Protein AF-A0A7Y5B7D6-F1 (afdb_monomer)

Solvent-accessible surface area (backbone atoms only — not comparable to full-atom values): 14381 Å² total; per-residue (Å²): 132,88,79,91,87,86,85,89,81,89,82,94,78,90,87,83,81,81,90,85,78,84,82,80,80,75,80,80,75,82,76,72,82,72,76,71,77,76,73,82,80,78,73,53,52,34,50,48,35,38,48,48,51,21,52,52,21,49,76,71,75,40,78,57,49,29,82,33,72,31,32,22,51,27,16,28,52,50,13,42,50,28,58,76,71,72,53,88,69,77,44,47,97,91,63,53,35,60,41,54,45,21,39,75,48,69,33,93,45,70,56,47,76,41,77,45,76,77,41,90,46,48,60,57,42,51,51,54,32,61,75,32,72,74,40,24,52,61,72,67,41,86,79,49,42,30,26,13,21,12,60,26,92,37,29,37,21,37,28,33,25,52,55,86,98,62,52,56,51,29,50,56,52,48,40,70,63,41,70,54,52,70,37,50,35,40,41,51,39,86,96,57,42,56,32,30,32,43,18,63,75,73,74,66,59,53,73,80,38,74,60,61,53,64,46,79,45,75,55,70,86,71,63,42,83,41,45,45,29,38,38,38,31,62,93,51,85,44,80,42,67,38,70,34,29,33,72,91

Mean predicted aligned error: 9.66 Å

Radius of gyration: 33.94 Å; Cα contacts (8 Å, |Δi|>4): 453; chains: 1; bounding box: 120×76×63 Å

Nearest PDB structures (foldseek):
  4ifa-assemb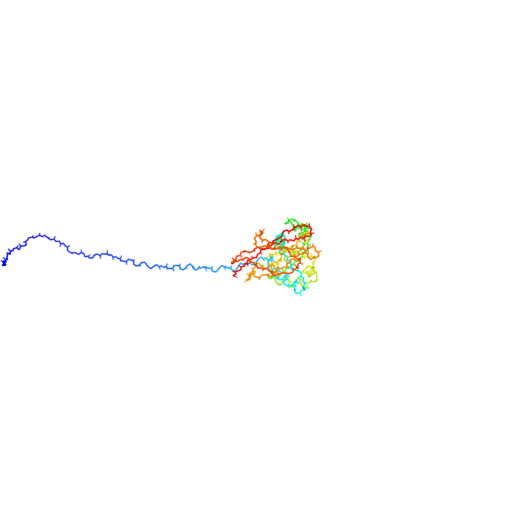ly1_A  TM=9.679E-01  e=1.246E-08  Bacillus anthracis str. Ames
  4d53-assembly2_B  TM=8.955E-01  e=5.267E-07  Borreliella burgdorferi B31
  4h0a-assembly1_A  TM=8.378E-01  e=1.146E-05  Staphylococcus aureus subsp. aureus Mu50
  4h0a-assembly2_B  TM=7.763E-01  e=2.227E-05  Staphylococcus aureus subsp. aureus Mu50
  7y8i-assembly6_F  TM=5.965E-01  e=9.345E-03  Chelicerata

Secondary structure (DSSP, 8-state):
-----------------------------------PPPPP-PPPHHHHHHHHHHHHHHHTTPPPPEE-HHHHHHHHHHHHHHHHHT---SS-TT---HHHHHHHTT--S-EEEEEEES-SSHHHHHHHHHHSHHHHHHHT-TT--EEEEEEETTEEEEEEE--TT---EEEGGG-SEES-SEEEEEE--TTT--EEEEESSSSSPPPPEE--SEEEEEPPSSSEEEEEEEEEESSSEEEEEEEEEE--

pLDDT: mean 88.5, std 19.13, range [34.19, 98.88]

Foldseek 3Di:
DDDDDDDDDDDDDDDDDDDDDDDDPDPPPPPPPPPDPDDPDDDALFQQLLVLLLVVLVVVVAFFAAEDVLQQVLQAVVQCQCVVVVHDDQADPVRRHSQNSSVVSVNNFDKDKDKDFDDPGSNVSVVVLCVDPRSVCRSNPNQWHHKHWHHDHRIIMIITHDDPPDKAKDWASNHQEDAFQWTKIFTGQVVQFAWKWKDFPQPDIDPIDGDDRIDIDGFDDDWAKTKMWMWTPRVDTDIYMDIHTHHD

Sequence (248 aa):
MADNIAVAAELILPMALRTLLAWALTPTLLVGAGTTPAAPVALSPAHEVALSVNQARREFGLPPLKIEPRLALAAQSHADDMAARGYFDHCAPEGHGPSERAAESGYPAAIWENCALGHEDARDAVKAWLESEGHRATLLSPSLREMGAGRSGRYWVLDCGARSGVYPIVIENDSPIVRSRRVALYLHGQNRVNWVRLSNDGKNYSPWMPYQPEMEWELSEGAGPKTVYYQAYDGKIRTMVDEVYLSR

Structure (mmCIF, N/CA/C/O backbone):
data_AF-A0A7Y5B7D6-F1
#
_entry.id   AF-A0A7Y5B7D6-F1
#
loop_
_atom_site.group_PDB
_atom_site.id
_atom_site.type_symbol
_atom_site.label_atom_id
_atom_site.label_alt_id
_atom_site.label_comp_id
_atom_site.label_asym_id
_atom_site.label_entity_id
_atom_site.label_seq_id
_atom_site.pdbx_PDB_ins_code
_atom_site.Cartn_x
_atom_site.Cartn_y
_atom_site.Cartn_z
_atom_site.occupancy
_atom_site.B_iso_or_equiv
_atom_site.auth_seq_id
_atom_site.auth_comp_id
_atom_site.auth_asym_id
_atom_site.auth_atom_id
_atom_site.pdbx_PDB_model_num
ATOM 1 N N . MET A 1 1 ? -98.950 -59.074 -12.412 1.00 39.69 1 MET A N 1
ATOM 2 C CA . MET A 1 1 ? -99.471 -59.650 -13.670 1.00 39.69 1 MET A CA 1
ATOM 3 C C . MET A 1 1 ? -98.944 -58.744 -14.765 1.00 39.69 1 MET A C 1
ATOM 5 O O . MET A 1 1 ? -99.227 -57.559 -14.696 1.00 39.69 1 MET A O 1
ATOM 9 N N . ALA A 1 2 ? -97.895 -59.155 -15.482 1.00 36.72 2 ALA A N 1
ATOM 10 C CA . ALA A 1 2 ? -97.999 -59.890 -16.753 1.00 36.72 2 ALA A CA 1
ATOM 11 C C . ALA A 1 2 ? -98.911 -59.137 -17.733 1.00 36.72 2 ALA A C 1
ATOM 13 O O . ALA A 1 2 ? -100.039 -58.823 -17.375 1.00 36.72 2 ALA A O 1
ATOM 14 N N . ASP A 1 3 ? -98.572 -58.853 -18.975 1.00 37.34 3 ASP A N 1
ATOM 15 C CA . ASP A 1 3 ? -97.382 -58.995 -19.812 1.00 37.34 3 ASP A CA 1
ATOM 16 C C . ASP A 1 3 ? -97.783 -58.310 -21.139 1.00 37.34 3 ASP A C 1
ATOM 18 O O . ASP A 1 3 ? -98.969 -58.059 -21.366 1.00 37.34 3 ASP A O 1
ATOM 22 N N . ASN A 1 4 ? -96.814 -58.142 -22.040 1.00 36.41 4 ASN A N 1
ATOM 23 C CA . ASN A 1 4 ? -96.976 -57.983 -23.495 1.00 36.41 4 ASN A CA 1
ATOM 24 C C . ASN A 1 4 ? -97.351 -56.605 -24.059 1.00 36.41 4 ASN A C 1
ATOM 26 O O . ASN A 1 4 ? -98.154 -55.884 -23.488 1.00 36.41 4 ASN A O 1
ATOM 30 N N . ILE A 1 5 ? -96.938 -56.186 -25.261 1.00 36.84 5 ILE A N 1
ATOM 31 C CA . ILE A 1 5 ? -95.899 -56.483 -26.282 1.00 36.84 5 ILE A CA 1
ATOM 32 C C . ILE A 1 5 ? -96.175 -55.398 -27.357 1.00 36.84 5 ILE A C 1
ATOM 34 O O . ILE A 1 5 ? -97.348 -55.112 -27.591 1.00 36.84 5 ILE A O 1
ATOM 38 N N . ALA A 1 6 ? -95.144 -54.846 -28.018 1.00 38.38 6 ALA A N 1
ATOM 39 C CA . ALA A 1 6 ? -95.101 -54.414 -29.444 1.00 38.38 6 ALA A CA 1
ATOM 40 C C . ALA A 1 6 ? -94.000 -53.343 -29.6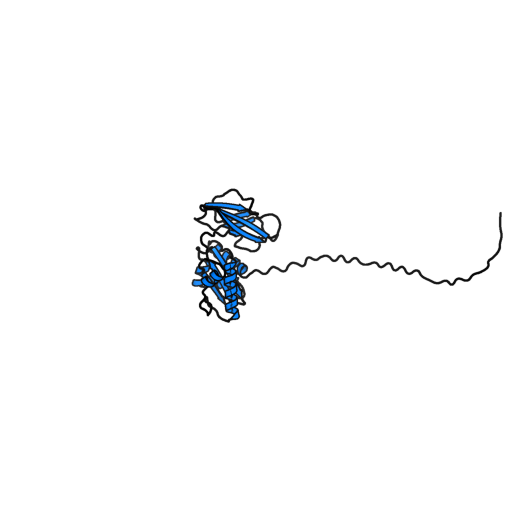31 1.00 38.38 6 ALA A C 1
ATOM 42 O O . ALA A 1 6 ? -94.132 -52.222 -29.157 1.00 38.38 6 ALA A O 1
ATOM 43 N N . VAL A 1 7 ? -92.784 -53.712 -30.049 1.00 36.44 7 VAL A N 1
ATOM 44 C CA . VAL A 1 7 ? -92.261 -53.739 -31.440 1.00 36.44 7 VAL A CA 1
ATOM 45 C C . VAL A 1 7 ? -92.255 -52.375 -32.161 1.00 36.44 7 VAL A C 1
ATOM 47 O O . VAL A 1 7 ? -93.219 -51.981 -32.802 1.00 36.44 7 VAL A O 1
ATOM 50 N N . ALA A 1 8 ? -91.097 -51.718 -32.024 1.00 34.19 8 ALA A N 1
ATOM 51 C CA . ALA A 1 8 ? -90.235 -51.047 -33.009 1.00 34.19 8 ALA A CA 1
ATOM 52 C C . ALA A 1 8 ? -90.814 -50.326 -34.248 1.00 34.19 8 ALA A C 1
ATOM 54 O O . ALA A 1 8 ? -91.375 -50.950 -35.144 1.00 34.19 8 ALA A O 1
ATOM 55 N N . ALA A 1 9 ? -90.423 -49.050 -34.382 1.00 35.00 9 ALA A N 1
ATOM 56 C CA . ALA A 1 9 ? -90.132 -48.395 -35.657 1.00 35.00 9 ALA A CA 1
ATOM 57 C C . ALA A 1 9 ? -89.004 -47.347 -35.483 1.00 35.00 9 ALA A C 1
ATOM 59 O O . ALA A 1 9 ? -89.102 -46.459 -34.644 1.00 35.00 9 ALA A O 1
ATOM 60 N N . GLU A 1 10 ? -87.943 -47.545 -36.274 1.00 35.75 10 GLU A N 1
ATOM 61 C CA . GLU A 1 10 ? -87.080 -46.572 -36.973 1.00 35.75 10 GLU A CA 1
ATOM 62 C C . GLU A 1 10 ? -86.392 -45.417 -36.213 1.00 35.75 10 GLU A C 1
ATOM 64 O O . GLU A 1 10 ? -87.028 -44.489 -35.735 1.00 35.75 10 GLU A O 1
ATOM 69 N N . LEU A 1 11 ? -85.051 -45.375 -36.238 1.00 36.72 11 LEU A N 1
ATOM 70 C CA . LEU A 1 11 ? -84.288 -44.632 -37.257 1.00 36.72 11 LEU A CA 1
ATOM 71 C C . LEU A 1 11 ? -82.779 -44.902 -37.085 1.00 36.72 11 LEU A C 1
ATOM 73 O O . LEU A 1 11 ? -82.264 -45.085 -35.985 1.00 36.72 11 LEU A O 1
ATOM 77 N N . ILE A 1 12 ? -82.083 -44.958 -38.212 1.00 43.03 12 ILE A N 1
ATOM 78 C CA . ILE A 1 12 ? -80.683 -45.352 -38.384 1.00 43.03 12 ILE A CA 1
ATOM 79 C C . ILE A 1 12 ? -79.729 -44.303 -37.778 1.00 43.03 12 ILE A C 1
ATOM 81 O O . ILE A 1 12 ? -79.816 -43.125 -38.114 1.00 43.03 12 ILE A O 1
ATOM 85 N N . LEU A 1 13 ? -78.763 -44.739 -36.959 1.00 36.44 13 LEU A N 1
ATOM 86 C CA . LEU A 1 13 ? -77.598 -43.951 -36.527 1.00 36.44 13 LEU A CA 1
ATOM 87 C C . LEU A 1 13 ? -76.308 -44.724 -36.859 1.00 36.44 13 LEU A C 1
ATOM 89 O O . LEU A 1 13 ? -76.207 -45.896 -36.487 1.00 36.44 13 LEU A O 1
ATOM 93 N N . PRO A 1 14 ? -75.302 -44.118 -37.515 1.00 54.53 14 PRO A N 1
ATOM 94 C CA . PRO A 1 14 ? -74.013 -44.766 -37.707 1.00 54.53 14 PRO A CA 1
ATOM 95 C C . PRO A 1 14 ? -73.140 -44.638 -36.446 1.00 54.53 14 PRO A C 1
ATOM 97 O O . PRO A 1 14 ? -72.860 -43.545 -35.957 1.00 54.53 14 PRO A O 1
ATOM 100 N N . MET A 1 15 ? -72.693 -45.786 -35.932 1.00 39.03 15 MET A N 1
ATOM 101 C CA . MET A 1 15 ? -71.647 -45.920 -34.915 1.00 39.03 15 MET A CA 1
ATOM 102 C C . MET A 1 15 ? -70.258 -45.738 -35.533 1.00 39.03 15 MET A C 1
ATOM 104 O O . MET A 1 15 ? -69.950 -46.420 -36.507 1.00 39.03 15 MET A O 1
ATOM 108 N N . ALA A 1 16 ? -69.416 -44.922 -34.889 1.00 45.94 16 ALA A N 1
ATOM 109 C CA . ALA A 1 16 ? -67.968 -45.104 -34.666 1.00 45.94 16 ALA A CA 1
ATOM 110 C C . ALA A 1 16 ? -67.339 -43.728 -34.359 1.00 45.94 16 ALA A C 1
ATOM 112 O O . ALA A 1 16 ? -67.709 -42.744 -34.978 1.00 45.94 16 ALA A O 1
ATOM 113 N N . LEU A 1 17 ? -66.348 -43.526 -33.495 1.00 36.97 17 LEU A N 1
ATOM 114 C CA . LEU A 1 17 ? -65.578 -44.366 -32.585 1.00 36.97 17 LEU A CA 1
ATOM 115 C C . LEU A 1 17 ? -64.585 -43.394 -31.898 1.00 36.97 17 LEU A C 1
ATOM 117 O O . LEU A 1 17 ? -64.003 -42.551 -32.570 1.00 36.97 17 LEU A O 1
ATOM 121 N N . ARG A 1 18 ? -64.348 -43.583 -30.592 1.00 47.66 18 ARG A N 1
ATOM 122 C CA . ARG A 1 18 ? -63.203 -43.086 -29.791 1.00 47.66 18 ARG A CA 1
ATOM 123 C C . ARG A 1 18 ? -63.109 -41.580 -29.489 1.00 47.66 18 ARG A C 1
ATOM 125 O O . ARG A 1 18 ? -62.548 -40.782 -30.227 1.00 47.66 18 ARG A O 1
ATOM 132 N N . THR A 1 19 ? -63.508 -41.264 -28.260 1.00 46.50 19 THR A N 1
ATOM 133 C CA . THR A 1 19 ? -62.966 -40.186 -27.424 1.00 46.50 19 THR A CA 1
ATOM 134 C C . THR A 1 19 ? -61.432 -40.154 -27.446 1.00 46.50 19 THR A C 1
ATOM 136 O O . THR A 1 19 ? -60.780 -41.099 -27.001 1.00 46.50 19 THR A O 1
ATOM 139 N N . LEU A 1 20 ? -60.865 -39.040 -27.910 1.00 47.22 20 LEU A N 1
ATOM 140 C CA . LEU A 1 20 ? -59.493 -38.615 -27.638 1.00 47.22 20 LEU A CA 1
ATOM 141 C C . LEU A 1 20 ? -59.517 -37.682 -26.420 1.00 47.22 20 LEU A C 1
ATOM 143 O O . LEU A 1 20 ? -60.009 -36.563 -26.507 1.00 47.22 20 LEU A O 1
ATOM 147 N N . LEU A 1 21 ? -58.957 -38.125 -25.297 1.00 47.28 21 LEU A N 1
ATOM 148 C CA . LEU A 1 21 ? -58.411 -37.233 -24.275 1.00 47.28 21 LEU A CA 1
ATOM 149 C C . LEU A 1 21 ? -57.008 -37.739 -23.954 1.00 47.28 21 LEU A C 1
ATOM 151 O O . LEU A 1 21 ? -56.816 -38.642 -23.145 1.00 47.28 21 LEU A O 1
ATOM 155 N N . ALA A 1 22 ? -56.026 -37.183 -24.659 1.00 46.88 22 ALA A N 1
ATOM 156 C CA . ALA A 1 22 ? -54.624 -37.354 -24.326 1.00 46.88 22 ALA A CA 1
ATOM 157 C C . ALA A 1 22 ? -54.350 -36.618 -23.007 1.00 46.88 22 ALA A C 1
ATOM 159 O O . ALA A 1 22 ? -54.418 -35.392 -22.946 1.00 46.88 22 ALA A O 1
ATOM 160 N N . TRP A 1 23 ? -54.057 -37.360 -21.940 1.00 51.12 23 TRP A N 1
ATOM 161 C CA . TRP A 1 23 ? -53.453 -36.794 -20.738 1.00 51.12 23 TRP A CA 1
ATOM 162 C C . TRP A 1 23 ? -51.981 -36.515 -21.045 1.00 51.12 23 TRP A C 1
ATOM 164 O O . TRP A 1 23 ? -51.162 -37.431 -21.089 1.00 51.12 23 TRP A O 1
ATOM 174 N N . ALA A 1 24 ? -51.642 -35.253 -21.295 1.00 51.38 24 ALA A N 1
ATOM 175 C CA . ALA A 1 24 ? -50.254 -34.824 -21.372 1.00 51.38 24 ALA A CA 1
ATOM 176 C C . ALA A 1 24 ? -49.676 -34.756 -19.948 1.00 51.38 24 ALA A C 1
ATOM 178 O O . ALA A 1 24 ? -49.894 -33.791 -19.220 1.00 51.38 24 ALA A O 1
ATOM 179 N N . LEU A 1 25 ? -48.947 -35.796 -19.538 1.00 56.78 25 LEU A N 1
ATOM 180 C CA . LEU A 1 25 ? -48.037 -35.737 -18.395 1.00 56.78 25 LEU A CA 1
ATOM 181 C C . LEU A 1 25 ? -46.837 -34.874 -18.801 1.00 56.78 25 LEU A C 1
ATOM 183 O O . LEU A 1 25 ? -45.930 -35.349 -19.480 1.00 56.78 25 LEU A O 1
ATOM 187 N N . THR A 1 26 ? -46.831 -33.597 -18.422 1.00 54.69 26 THR A N 1
ATOM 188 C CA . THR A 1 26 ? -45.624 -32.771 -18.533 1.00 54.69 26 THR A CA 1
ATOM 189 C C . THR A 1 26 ? -44.669 -33.154 -17.404 1.00 54.69 26 THR A C 1
ATOM 191 O O . THR A 1 26 ? -45.040 -32.998 -16.238 1.00 54.69 26 THR A O 1
ATOM 194 N N . PRO A 1 27 ? -43.448 -33.636 -17.686 1.00 52.88 27 PRO A N 1
ATOM 195 C CA . PRO A 1 27 ? -42.450 -33.780 -16.644 1.00 52.88 27 PRO A CA 1
ATOM 196 C C . PRO A 1 27 ? -42.050 -32.375 -16.189 1.00 52.88 27 PRO A C 1
ATOM 198 O O . PRO A 1 27 ? -41.468 -31.605 -16.953 1.00 52.88 27 PRO A O 1
ATOM 201 N N . THR A 1 28 ? -42.384 -32.020 -14.950 1.00 58.62 28 THR A N 1
ATOM 202 C CA . THR A 1 28 ? -41.853 -30.815 -14.314 1.00 58.62 28 THR A CA 1
ATOM 203 C C . THR A 1 28 ? -40.357 -31.029 -14.121 1.00 58.62 28 THR A C 1
ATOM 205 O O . THR A 1 28 ? -39.931 -31.710 -13.189 1.00 58.62 28 THR A O 1
ATOM 208 N N . LEU A 1 29 ? -39.548 -30.487 -15.031 1.00 51.03 29 LEU A N 1
ATOM 209 C CA . LEU A 1 29 ? -38.113 -30.372 -14.821 1.00 51.03 29 LEU A CA 1
ATOM 210 C C . LEU A 1 29 ? -37.917 -29.445 -13.614 1.00 51.03 29 LEU A C 1
ATOM 212 O O . LEU A 1 29 ? -38.129 -28.236 -13.716 1.00 51.03 29 LEU A O 1
ATOM 216 N N . LEU A 1 30 ? -37.517 -29.994 -12.465 1.00 55.19 30 LEU A N 1
ATOM 217 C CA . LEU A 1 30 ? -36.844 -29.188 -11.452 1.00 55.19 30 LEU A CA 1
ATOM 218 C C . LEU A 1 30 ? -35.508 -28.766 -12.070 1.00 55.19 30 LEU A C 1
ATOM 220 O O . LEU A 1 30 ? -34.524 -29.502 -12.024 1.00 55.19 30 LEU A O 1
ATOM 224 N N . VAL A 1 31 ? -35.479 -27.589 -12.692 1.00 60.97 31 VAL A N 1
ATOM 225 C CA . VAL A 1 31 ? -34.221 -26.899 -12.967 1.00 60.97 31 VAL A CA 1
ATOM 226 C C . VAL A 1 31 ? -33.675 -26.509 -11.601 1.00 60.97 31 VAL A C 1
ATOM 228 O O . VAL A 1 31 ? -34.071 -25.504 -11.016 1.00 60.97 31 VAL A O 1
ATOM 231 N N . GLY A 1 32 ? -32.811 -27.359 -11.047 1.00 51.47 32 GLY A N 1
ATOM 232 C CA . GLY A 1 32 ? -31.955 -26.960 -9.947 1.00 51.47 32 GLY A CA 1
ATOM 233 C C . GLY A 1 32 ? -31.160 -25.756 -10.426 1.00 51.47 32 GLY A C 1
ATOM 234 O O . GLY A 1 32 ? -30.375 -25.874 -11.367 1.00 51.47 32 GLY A O 1
ATOM 235 N N . ALA A 1 33 ? -31.402 -24.593 -9.823 1.00 55.41 33 ALA A N 1
ATOM 236 C CA . ALA A 1 33 ? -30.546 -23.432 -9.979 1.00 55.41 33 ALA A CA 1
ATOM 237 C C . ALA A 1 33 ? -29.188 -23.790 -9.365 1.00 55.41 33 ALA A C 1
ATOM 239 O O . ALA A 1 33 ? -28.923 -23.527 -8.194 1.00 55.41 33 ALA A O 1
ATOM 240 N N . GLY A 1 34 ? -28.357 -24.482 -10.143 1.00 43.94 34 GLY A N 1
ATOM 241 C CA . GLY A 1 34 ? -26.952 -24.644 -9.844 1.00 43.94 34 GLY A CA 1
ATOM 242 C C . GLY A 1 34 ? -26.360 -23.249 -9.825 1.00 43.94 34 GLY A C 1
ATOM 243 O O . GLY A 1 34 ? -26.232 -22.610 -10.866 1.00 43.94 34 GLY A O 1
ATOM 244 N N . THR A 1 35 ? -26.056 -22.749 -8.634 1.00 51.22 35 THR A N 1
ATOM 245 C CA . THR A 1 35 ? -25.169 -21.609 -8.462 1.00 51.22 35 THR A CA 1
ATOM 246 C C . THR A 1 35 ? -23.844 -22.004 -9.090 1.00 51.22 35 THR A C 1
ATOM 248 O O . THR A 1 35 ? -23.073 -22.772 -8.513 1.00 51.22 35 THR A O 1
ATOM 251 N N . THR A 1 36 ? -23.598 -21.531 -10.311 1.00 49.28 36 THR A N 1
ATOM 252 C CA . THR A 1 36 ? -22.279 -21.605 -10.930 1.00 49.28 36 THR A CA 1
ATOM 253 C C . THR A 1 36 ? -21.284 -21.051 -9.909 1.00 49.28 36 THR A C 1
ATOM 255 O O . THR A 1 36 ? -21.504 -19.936 -9.423 1.00 49.28 36 THR A O 1
ATOM 258 N N . PRO A 1 37 ? -20.236 -21.797 -9.517 1.00 50.88 37 PRO A N 1
ATOM 259 C CA . PRO A 1 37 ? -19.209 -21.252 -8.645 1.00 50.88 37 PRO A CA 1
ATOM 260 C C . PRO A 1 37 ? -18.674 -19.977 -9.295 1.00 50.88 37 PRO A C 1
ATOM 262 O O . PRO A 1 37 ? -18.257 -20.012 -10.454 1.00 50.88 37 PRO A O 1
ATOM 265 N N . ALA A 1 38 ? -18.737 -18.850 -8.585 1.00 50.50 38 ALA A N 1
ATOM 266 C CA . ALA A 1 38 ? -18.089 -17.629 -9.040 1.00 50.50 38 ALA A CA 1
ATOM 267 C C . ALA A 1 38 ? -16.615 -17.959 -9.314 1.00 50.50 38 ALA A C 1
ATOM 269 O O . ALA A 1 38 ? -15.955 -18.569 -8.467 1.00 50.50 38 ALA A O 1
ATOM 270 N N . ALA A 1 39 ? -16.124 -17.611 -10.507 1.00 46.12 39 ALA A N 1
ATOM 271 C CA . ALA A 1 39 ? -14.708 -17.733 -10.819 1.00 46.12 39 ALA A CA 1
ATOM 272 C C . ALA A 1 39 ? -13.895 -17.037 -9.711 1.00 46.12 39 ALA A C 1
ATOM 274 O O . ALA A 1 39 ? -14.341 -15.996 -9.213 1.00 46.12 39 ALA A O 1
ATOM 275 N N . PRO A 1 40 ? -12.744 -17.595 -9.287 1.00 58.09 40 PRO A N 1
ATOM 276 C CA . PRO A 1 40 ? -11.897 -16.916 -8.319 1.00 58.09 40 PRO A CA 1
ATOM 277 C C . PRO A 1 40 ? -11.569 -15.527 -8.869 1.00 58.09 40 PRO A C 1
ATOM 279 O O . PRO A 1 40 ? -11.076 -15.397 -9.988 1.00 58.09 40 PRO A O 1
ATOM 282 N N . VAL A 1 41 ? -11.919 -14.492 -8.104 1.00 62.31 41 VAL A N 1
ATOM 283 C CA . VAL A 1 41 ? -11.608 -13.104 -8.447 1.00 62.31 41 VAL A CA 1
ATOM 284 C C . VAL A 1 41 ? -10.089 -13.007 -8.560 1.00 62.31 41 VAL A C 1
ATOM 286 O O . VAL A 1 41 ? -9.387 -13.242 -7.576 1.00 62.31 41 VAL A O 1
ATOM 289 N N . ALA A 1 42 ? -9.588 -12.734 -9.766 1.00 80.62 42 ALA A N 1
ATOM 290 C CA . ALA A 1 42 ? -8.166 -12.509 -9.982 1.00 80.62 42 ALA A CA 1
ATOM 291 C C . ALA A 1 42 ? -7.722 -11.300 -9.150 1.00 80.62 42 ALA A C 1
ATOM 293 O O . ALA A 1 42 ? -8.431 -10.292 -9.079 1.00 80.62 42 ALA A O 1
ATOM 294 N N . LEU A 1 43 ? -6.571 -11.417 -8.491 1.00 88.44 43 LEU A N 1
ATOM 295 C CA . LEU A 1 43 ? -6.022 -10.323 -7.705 1.00 88.44 43 LEU A CA 1
ATOM 296 C C . LEU A 1 43 ? -5.544 -9.205 -8.634 1.00 88.44 43 LEU A C 1
ATOM 298 O O . LEU A 1 43 ? -5.104 -9.450 -9.754 1.00 88.44 43 LEU A O 1
ATOM 302 N N . SER A 1 44 ? -5.633 -7.960 -8.168 1.00 93.38 44 SER A N 1
ATOM 303 C CA . SER A 1 44 ? -4.950 -6.866 -8.857 1.00 93.38 44 SER A CA 1
ATOM 304 C C . SER A 1 44 ? -3.432 -7.001 -8.672 1.00 93.38 44 SER A C 1
ATOM 306 O O . SER A 1 44 ? -3.001 -7.518 -7.635 1.00 93.38 44 SER A O 1
ATOM 308 N N . PRO A 1 45 ? -2.610 -6.464 -9.593 1.00 93.31 45 PRO A N 1
ATOM 309 C CA . PRO A 1 45 ? -1.154 -6.444 -9.432 1.00 93.31 45 PRO A CA 1
ATOM 310 C C . PRO A 1 45 ? -0.706 -5.865 -8.083 1.00 93.31 45 PRO A C 1
ATOM 312 O O . PRO A 1 45 ? 0.186 -6.410 -7.436 1.00 93.31 45 PRO A O 1
ATOM 315 N N . ALA A 1 46 ? -1.387 -4.813 -7.612 1.00 95.94 46 ALA A N 1
ATOM 316 C CA . ALA A 1 46 ? -1.169 -4.232 -6.291 1.00 95.94 46 ALA A CA 1
ATOM 317 C C . ALA A 1 46 ? -1.317 -5.259 -5.157 1.00 95.94 46 ALA A C 1
ATOM 319 O O . ALA A 1 46 ? -0.435 -5.331 -4.308 1.00 95.94 46 ALA A O 1
ATOM 320 N N . HIS A 1 47 ? -2.371 -6.083 -5.153 1.00 95.94 47 HIS A N 1
ATOM 321 C CA . HIS A 1 47 ? -2.556 -7.113 -4.124 1.00 95.94 47 HIS A CA 1
ATOM 322 C C . HIS A 1 47 ? -1.542 -8.256 -4.246 1.00 95.94 47 HIS A C 1
ATOM 324 O O . HIS A 1 47 ? -1.037 -8.730 -3.231 1.00 95.94 47 HIS A O 1
ATOM 330 N N . GLU A 1 48 ? -1.211 -8.696 -5.463 1.00 95.12 48 GLU A N 1
ATOM 331 C CA . GLU A 1 48 ? -0.215 -9.760 -5.667 1.00 95.12 48 GLU A CA 1
ATOM 332 C C . GLU A 1 48 ? 1.170 -9.356 -5.135 1.00 95.12 48 GLU A C 1
ATOM 334 O O . GLU A 1 48 ? 1.828 -10.125 -4.423 1.00 95.12 48 GLU A O 1
ATOM 339 N N . VAL A 1 49 ? 1.592 -8.124 -5.438 1.00 97.69 49 VAL A N 1
ATOM 340 C CA . VAL A 1 49 ? 2.845 -7.551 -4.934 1.00 97.69 49 VAL A CA 1
ATOM 341 C C . VAL A 1 49 ? 2.759 -7.314 -3.429 1.00 97.69 49 VAL A C 1
ATOM 343 O O . VAL A 1 49 ? 3.676 -7.710 -2.710 1.00 97.69 49 VAL A O 1
ATOM 346 N N . ALA A 1 50 ? 1.658 -6.741 -2.933 1.00 97.75 50 ALA A N 1
ATOM 347 C CA . ALA A 1 50 ? 1.469 -6.430 -1.519 1.00 97.75 50 ALA A CA 1
ATOM 348 C C . ALA A 1 50 ? 1.633 -7.648 -0.611 1.00 97.75 50 ALA A C 1
ATOM 350 O O . ALA A 1 50 ? 2.378 -7.583 0.367 1.00 97.75 50 ALA A O 1
ATOM 351 N N . LEU A 1 51 ? 0.997 -8.770 -0.965 1.00 96.31 51 LEU A N 1
ATOM 352 C CA . LEU A 1 51 ? 1.099 -10.017 -0.207 1.00 96.31 51 LEU A CA 1
ATOM 353 C C . LEU A 1 51 ? 2.558 -10.477 -0.081 1.00 96.31 51 LEU A C 1
ATOM 355 O O . LEU A 1 51 ? 2.997 -10.862 1.002 1.00 96.31 51 LEU A O 1
ATOM 359 N N . SER A 1 52 ? 3.329 -10.391 -1.168 1.00 97.31 52 SER A N 1
ATOM 360 C CA . SER A 1 52 ? 4.738 -10.802 -1.184 1.00 97.31 52 SER A CA 1
ATOM 361 C C . 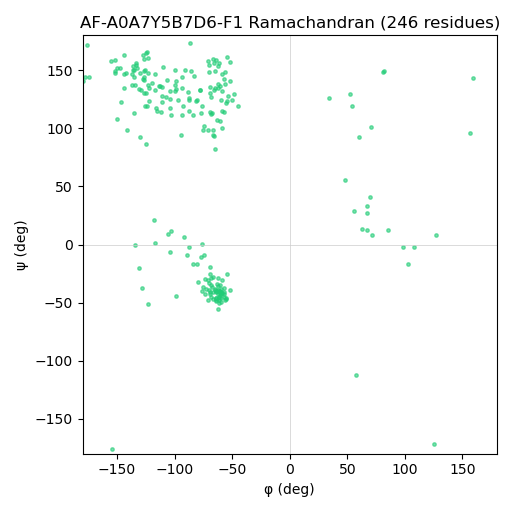SER A 1 52 ? 5.645 -9.811 -0.440 1.00 97.31 52 SER A C 1
ATOM 363 O O . SER A 1 52 ? 6.512 -10.224 0.330 1.00 97.31 52 SER A O 1
ATOM 365 N N . VAL A 1 53 ? 5.438 -8.502 -0.626 1.00 98.50 53 VAL A N 1
ATOM 366 C CA . VAL A 1 53 ? 6.222 -7.444 0.032 1.00 98.50 53 VAL A CA 1
ATOM 367 C C . VAL A 1 53 ? 5.973 -7.432 1.537 1.00 98.50 53 VAL A C 1
ATOM 369 O O . VAL A 1 53 ? 6.928 -7.398 2.310 1.00 98.50 53 VAL A O 1
ATOM 372 N N . ASN A 1 54 ? 4.716 -7.500 1.976 1.00 98.50 54 ASN A N 1
ATOM 373 C CA . ASN A 1 54 ? 4.384 -7.480 3.399 1.00 98.50 54 ASN A CA 1
ATOM 374 C C . ASN A 1 54 ? 4.814 -8.765 4.111 1.00 98.50 54 ASN A C 1
ATOM 376 O O . ASN A 1 54 ? 5.266 -8.691 5.253 1.00 98.50 54 ASN A O 1
ATOM 380 N N . GLN A 1 55 ? 4.777 -9.917 3.432 1.00 97.44 55 GLN A N 1
ATOM 381 C CA . GLN A 1 55 ? 5.376 -11.145 3.954 1.00 97.44 55 GLN A CA 1
ATOM 382 C C . GLN A 1 55 ? 6.884 -10.972 4.192 1.00 97.44 55 GLN A C 1
ATOM 384 O O . GLN A 1 55 ? 7.360 -11.248 5.292 1.00 97.44 55 GLN A O 1
ATOM 389 N N . ALA A 1 56 ? 7.624 -10.448 3.209 1.00 97.88 56 ALA A N 1
ATOM 390 C CA . ALA A 1 56 ? 9.053 -10.187 3.368 1.00 97.88 56 ALA A CA 1
ATOM 391 C C . ALA A 1 56 ? 9.316 -9.178 4.498 1.00 97.88 56 ALA A C 1
ATOM 393 O O . ALA A 1 56 ? 10.120 -9.432 5.387 1.00 97.88 56 ALA A O 1
ATOM 394 N N . ARG A 1 57 ? 8.596 -8.052 4.536 1.00 98.50 57 ARG A N 1
ATOM 395 C CA . ARG A 1 57 ? 8.749 -7.045 5.599 1.00 98.50 57 ARG A CA 1
ATOM 396 C C . ARG A 1 57 ? 8.515 -7.638 6.987 1.00 98.50 57 ARG A C 1
ATOM 398 O O . ARG A 1 57 ? 9.310 -7.378 7.887 1.00 98.50 57 ARG A O 1
ATOM 405 N N . ARG A 1 58 ? 7.511 -8.505 7.145 1.00 96.88 58 ARG A N 1
ATOM 406 C CA . ARG A 1 58 ? 7.259 -9.233 8.395 1.00 96.88 58 ARG A CA 1
ATOM 407 C C . ARG A 1 58 ? 8.432 -10.131 8.799 1.00 96.88 58 ARG A C 1
ATOM 409 O O . ARG A 1 58 ? 8.787 -10.155 9.973 1.00 96.88 58 ARG A O 1
ATOM 416 N N . GLU A 1 59 ? 9.056 -10.836 7.857 1.00 96.88 59 GLU A N 1
ATOM 417 C CA . GLU A 1 59 ? 10.247 -11.668 8.117 1.00 96.88 59 GLU A CA 1
ATOM 418 C C . GLU A 1 59 ? 11.449 -10.845 8.611 1.00 96.88 59 GLU A C 1
ATOM 420 O O . GLU A 1 59 ? 12.253 -11.339 9.399 1.00 96.88 59 GLU A O 1
ATOM 425 N N . PHE A 1 60 ? 11.530 -9.571 8.219 1.00 97.12 60 PHE A N 1
ATOM 426 C CA . PHE A 1 60 ? 12.529 -8.612 8.700 1.00 97.12 60 PHE A CA 1
ATOM 427 C C . PHE A 1 60 ? 12.072 -7.793 9.923 1.00 97.12 60 PHE A C 1
ATOM 429 O O . PHE A 1 60 ? 12.775 -6.872 10.338 1.00 97.12 60 PHE A O 1
ATOM 436 N N . GLY A 1 61 ? 10.912 -8.101 10.516 1.00 96.31 61 GLY A N 1
ATOM 437 C CA . GLY A 1 61 ? 10.381 -7.374 11.674 1.00 96.31 61 GLY A CA 1
ATOM 438 C C . GLY A 1 61 ? 9.963 -5.932 11.364 1.00 96.31 61 GLY A C 1
ATOM 439 O O . GLY A 1 61 ? 10.016 -5.068 12.240 1.00 96.31 61 GLY A O 1
ATOM 440 N N . LEU A 1 62 ? 9.586 -5.652 10.114 1.00 97.81 62 LEU A N 1
ATOM 441 C CA . LEU A 1 62 ? 9.173 -4.333 9.650 1.00 97.81 62 LEU A CA 1
ATOM 442 C C . LEU A 1 62 ? 7.642 -4.191 9.585 1.00 97.81 62 LEU A C 1
ATOM 444 O O . LEU A 1 62 ? 6.945 -5.160 9.281 1.00 97.81 62 LEU A O 1
ATOM 448 N N . PRO A 1 63 ? 7.119 -2.964 9.777 1.00 97.50 63 PRO A N 1
ATOM 449 C CA . PRO A 1 63 ? 5.704 -2.651 9.575 1.00 97.50 63 PRO A CA 1
ATOM 450 C C . PRO A 1 63 ? 5.232 -3.013 8.159 1.00 97.50 63 PRO A C 1
ATOM 452 O O . PRO A 1 63 ? 5.951 -2.678 7.209 1.00 97.50 63 PRO A O 1
ATOM 455 N N . PRO A 1 64 ? 4.036 -3.595 7.964 1.00 98.38 64 PRO A N 1
ATOM 456 C CA . PRO A 1 64 ? 3.468 -3.775 6.634 1.00 98.38 64 PRO A CA 1
ATOM 457 C C . PRO A 1 64 ? 3.167 -2.420 5.976 1.00 98.38 64 PRO A C 1
ATOM 459 O O . PRO A 1 64 ? 2.861 -1.428 6.645 1.00 98.38 64 PRO A O 1
ATOM 462 N N . LEU A 1 65 ? 3.256 -2.379 4.651 1.00 98.56 65 LEU A N 1
ATOM 463 C CA . LEU A 1 65 ? 2.818 -1.259 3.827 1.00 98.56 65 LEU A CA 1
ATOM 464 C C . LEU A 1 65 ? 1.329 -1.404 3.507 1.00 98.56 65 LEU A C 1
ATOM 466 O O . LEU A 1 65 ? 0.818 -2.517 3.385 1.00 98.56 65 LEU A O 1
ATOM 470 N N . LYS A 1 66 ? 0.654 -0.265 3.352 1.00 98.50 66 LYS A N 1
ATOM 471 C CA . LYS A 1 66 ? -0.741 -0.181 2.923 1.00 98.50 66 LYS A CA 1
ATOM 472 C C . LYS A 1 66 ? -0.840 0.148 1.434 1.00 98.50 66 LYS A C 1
ATOM 474 O O . LYS A 1 66 ? -0.226 1.115 0.993 1.00 98.50 66 LYS A O 1
ATOM 479 N N . ILE A 1 67 ? -1.650 -0.582 0.680 1.00 98.50 67 ILE A N 1
ATOM 480 C CA . ILE A 1 67 ? -2.019 -0.259 -0.694 1.00 98.50 67 ILE A CA 1
ATOM 481 C C . ILE A 1 67 ? -2.701 1.107 -0.709 1.00 98.50 67 ILE A C 1
ATOM 483 O O . ILE A 1 67 ? -3.698 1.355 -0.028 1.00 98.50 67 ILE A O 1
ATOM 487 N N . GLU A 1 68 ? -2.155 1.995 -1.526 1.00 98.38 68 GLU A N 1
ATOM 488 C CA . GLU A 1 68 ? -2.641 3.337 -1.760 1.00 98.38 68 GLU A CA 1
ATOM 489 C C . GLU A 1 68 ? -3.072 3.443 -3.236 1.00 98.38 68 GLU A C 1
ATOM 491 O O . GLU A 1 68 ? -2.243 3.267 -4.135 1.00 98.38 68 GLU A O 1
ATOM 496 N N . PRO A 1 69 ? -4.366 3.698 -3.520 1.00 97.94 69 PRO A N 1
ATOM 497 C CA . PRO A 1 69 ? -4.899 3.629 -4.882 1.00 97.94 69 PRO A CA 1
ATOM 498 C C . PRO A 1 69 ? -4.242 4.562 -5.907 1.00 97.94 69 PRO A C 1
ATOM 500 O O . PRO A 1 69 ? -4.183 4.222 -7.084 1.00 97.94 69 PRO A O 1
ATOM 503 N N . ARG A 1 70 ? -3.747 5.729 -5.492 1.00 98.69 70 ARG A N 1
ATOM 504 C CA . ARG A 1 70 ? -3.065 6.694 -6.366 1.00 98.69 70 ARG A CA 1
ATOM 505 C C . ARG A 1 70 ? -1.651 6.239 -6.700 1.00 98.69 70 ARG A C 1
ATOM 507 O O . ARG A 1 70 ? -1.234 6.416 -7.837 1.00 98.69 70 ARG A O 1
ATOM 514 N N . LEU A 1 71 ? -0.948 5.607 -5.757 1.00 98.88 71 LEU A N 1
ATOM 515 C CA . LEU A 1 71 ? 0.320 4.931 -6.061 1.00 98.88 71 LEU A CA 1
ATOM 516 C C . LEU A 1 71 ? 0.098 3.754 -7.018 1.00 98.88 71 LEU A C 1
ATOM 518 O O . LEU A 1 71 ? 0.862 3.572 -7.956 1.00 98.88 71 LEU A O 1
ATOM 522 N N . ALA A 1 72 ? -0.974 2.977 -6.828 1.00 98.75 72 ALA A N 1
ATOM 523 C CA . ALA A 1 72 ? -1.290 1.871 -7.733 1.00 98.75 72 ALA A CA 1
ATOM 524 C C . ALA A 1 72 ? -1.628 2.373 -9.148 1.00 98.75 72 ALA A C 1
ATOM 526 O O . ALA A 1 72 ? -1.207 1.768 -10.130 1.00 98.75 72 ALA A O 1
ATOM 527 N N . LEU A 1 73 ? -2.343 3.498 -9.252 1.00 98.62 73 LEU A N 1
ATOM 528 C CA . LEU A 1 73 ? -2.642 4.151 -10.525 1.00 98.62 73 LEU A CA 1
ATOM 529 C C . LEU A 1 73 ? -1.372 4.648 -11.234 1.00 98.62 73 LEU A C 1
ATOM 531 O O . LEU A 1 73 ? -1.223 4.406 -12.434 1.00 98.62 73 LEU A O 1
ATOM 535 N N . ALA A 1 74 ? -0.463 5.303 -10.507 1.00 98.69 74 ALA A N 1
ATOM 536 C CA . ALA A 1 74 ? 0.807 5.784 -11.049 1.00 98.69 7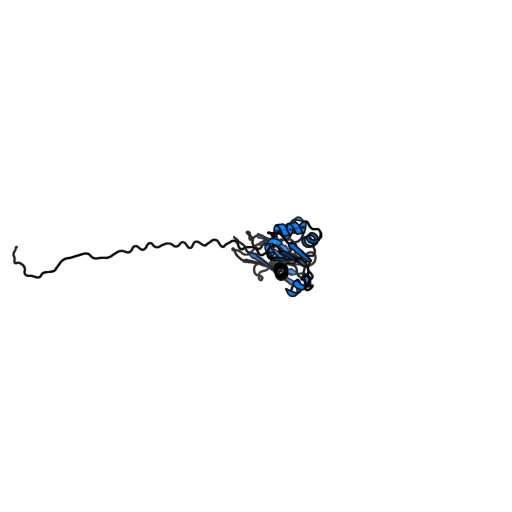4 ALA A CA 1
ATOM 537 C C . ALA A 1 74 ? 1.671 4.621 -11.564 1.00 98.69 74 ALA A C 1
ATOM 539 O O . ALA A 1 74 ? 2.081 4.624 -12.727 1.00 98.69 74 ALA A O 1
ATOM 540 N N . ALA A 1 75 ? 1.847 3.586 -10.738 1.00 98.81 75 ALA A N 1
ATOM 541 C CA . ALA A 1 75 ? 2.611 2.395 -11.084 1.00 98.81 75 ALA A CA 1
ATOM 542 C C . ALA A 1 75 ? 2.022 1.654 -12.296 1.00 98.81 75 ALA A C 1
ATOM 544 O O . ALA A 1 75 ? 2.756 1.241 -13.195 1.00 98.81 75 ALA A O 1
ATOM 545 N N . GLN A 1 76 ? 0.693 1.501 -12.355 1.00 98.81 76 GLN A N 1
ATOM 546 C CA . GLN A 1 76 ? 0.019 0.862 -13.488 1.00 98.81 76 GLN A CA 1
ATOM 547 C C . GLN A 1 76 ? 0.205 1.662 -14.776 1.00 98.81 76 GLN A C 1
ATOM 549 O O . GLN A 1 76 ? 0.583 1.087 -15.794 1.00 98.81 76 GLN A O 1
ATOM 554 N N . SER A 1 77 ? 0.025 2.983 -14.714 1.00 98.44 77 SER A N 1
ATOM 555 C CA . SER A 1 77 ? 0.195 3.859 -15.878 1.00 98.44 77 SER A CA 1
ATOM 556 C C . SER A 1 77 ? 1.625 3.805 -16.423 1.00 98.44 77 SER A C 1
ATOM 558 O O . SER A 1 77 ? 1.816 3.754 -17.635 1.00 98.44 77 SER A O 1
ATOM 560 N N . HIS A 1 78 ? 2.631 3.753 -15.543 1.00 98.75 78 HIS A N 1
ATOM 561 C CA . HIS A 1 78 ? 4.032 3.628 -15.957 1.00 98.75 78 HIS A CA 1
ATOM 562 C C . HIS A 1 78 ? 4.347 2.258 -16.564 1.00 98.75 78 HIS A C 1
ATOM 564 O O . HIS A 1 78 ? 5.034 2.165 -17.581 1.00 98.75 78 HIS A O 1
ATOM 570 N N . ALA A 1 79 ? 3.808 1.181 -15.984 1.00 98.69 79 ALA A N 1
ATOM 571 C CA . ALA A 1 79 ? 3.949 -0.158 -16.548 1.00 98.69 79 ALA A CA 1
ATOM 572 C C . ALA A 1 79 ? 3.347 -0.239 -17.962 1.00 98.69 79 ALA A C 1
ATOM 574 O O . ALA A 1 79 ? 3.959 -0.823 -18.859 1.00 98.69 79 ALA A O 1
ATOM 575 N N . ASP A 1 80 ?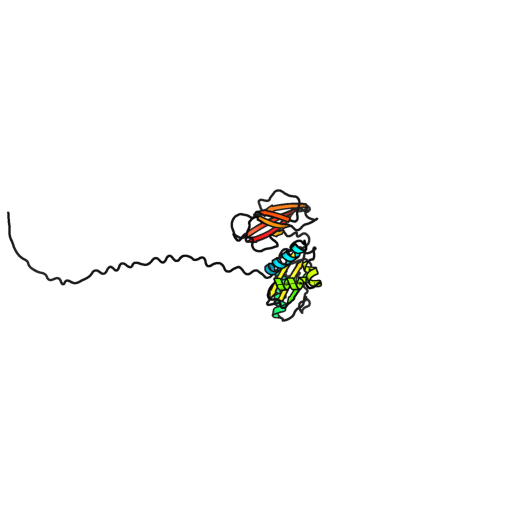 2.172 0.364 -18.164 1.00 98.69 80 ASP A N 1
ATOM 576 C CA . ASP A 1 80 ? 1.502 0.423 -19.462 1.00 98.69 80 ASP A CA 1
ATOM 577 C C . ASP A 1 80 ? 2.278 1.274 -20.477 1.00 98.69 80 ASP A C 1
ATOM 579 O O . ASP A 1 80 ? 2.423 0.854 -21.626 1.00 98.69 80 ASP A O 1
ATOM 583 N N . ASP A 1 81 ? 2.842 2.415 -20.067 1.00 98.56 81 ASP A N 1
ATOM 584 C CA . ASP A 1 81 ? 3.664 3.265 -20.940 1.00 98.56 81 ASP A CA 1
ATOM 585 C C . ASP A 1 81 ? 4.944 2.546 -21.401 1.00 98.56 81 ASP A C 1
ATOM 587 O O . ASP A 1 81 ? 5.234 2.485 -22.602 1.00 98.56 81 ASP A O 1
ATOM 591 N N . MET A 1 82 ? 5.668 1.915 -20.469 1.00 98.69 82 MET A N 1
ATOM 592 C CA . MET A 1 82 ? 6.850 1.101 -20.775 1.00 98.69 82 MET A CA 1
ATOM 593 C C . MET A 1 82 ? 6.534 -0.033 -21.755 1.00 98.69 82 MET A C 1
ATOM 595 O O . MET A 1 82 ? 7.268 -0.238 -22.727 1.00 98.69 82 MET A O 1
ATOM 599 N N . ALA A 1 83 ? 5.426 -0.747 -21.538 1.00 98.50 83 ALA A N 1
ATOM 600 C CA . ALA A 1 83 ? 5.011 -1.846 -22.402 1.00 98.50 83 ALA A CA 1
ATOM 601 C C . ALA A 1 83 ? 4.562 -1.369 -23.790 1.00 98.50 83 ALA A C 1
ATOM 603 O O . ALA A 1 83 ? 4.930 -1.980 -24.795 1.00 98.50 83 ALA A O 1
ATOM 604 N N . ALA A 1 84 ? 3.798 -0.277 -23.862 1.00 98.44 84 ALA A N 1
ATOM 605 C CA . ALA A 1 84 ? 3.276 0.258 -25.116 1.00 98.44 84 ALA A CA 1
ATOM 606 C C . ALA A 1 84 ? 4.379 0.838 -26.012 1.00 98.44 84 ALA A C 1
ATOM 608 O O . ALA A 1 84 ? 4.304 0.732 -27.238 1.00 98.44 84 ALA A O 1
ATOM 609 N N . ARG A 1 85 ? 5.404 1.449 -25.410 1.00 97.88 85 ARG A N 1
ATOM 610 C CA . ARG A 1 85 ? 6.478 2.153 -26.130 1.00 97.88 85 ARG A CA 1
ATOM 611 C C . ARG A 1 85 ? 7.790 1.374 -26.196 1.00 97.88 85 ARG A C 1
ATOM 613 O O . ARG A 1 85 ? 8.707 1.805 -26.890 1.00 97.88 85 ARG A O 1
ATOM 620 N N . GLY A 1 86 ? 7.880 0.232 -25.516 1.00 97.19 86 GLY A N 1
ATOM 621 C CA . GLY A 1 86 ? 9.020 -0.678 -25.595 1.00 97.19 86 GLY A CA 1
ATOM 622 C C . GLY A 1 86 ? 10.298 -0.133 -24.954 1.00 97.19 86 GLY A C 1
ATOM 623 O O . GLY A 1 86 ? 11.379 -0.320 -25.510 1.00 97.19 86 GLY A O 1
ATOM 624 N N . TYR A 1 87 ? 10.191 0.524 -23.798 1.00 98.12 87 TYR A N 1
ATOM 625 C CA . TYR A 1 87 ? 11.346 0.986 -23.016 1.00 98.12 87 TYR A CA 1
ATOM 626 C C . TYR A 1 87 ? 11.302 0.438 -21.586 1.00 98.12 87 TYR A C 1
ATOM 628 O O . TYR A 1 87 ? 10.287 -0.103 -21.157 1.00 98.12 87 TYR A O 1
ATOM 636 N N . PHE A 1 88 ? 12.418 0.531 -20.861 1.00 98.31 88 PHE A N 1
ATOM 637 C CA . PHE A 1 88 ? 12.507 0.133 -19.456 1.00 98.31 88 PHE A CA 1
ATOM 638 C C . PHE A 1 88 ? 13.398 1.120 -18.702 1.00 98.31 88 PHE A C 1
ATOM 640 O O . PHE A 1 88 ? 14.622 1.037 -18.788 1.00 98.31 88 PHE A O 1
ATOM 647 N N . ASP A 1 89 ? 12.770 2.073 -18.017 1.00 98.12 89 ASP A N 1
ATOM 648 C CA . ASP A 1 89 ? 13.438 3.134 -17.262 1.00 98.12 89 ASP A CA 1
ATOM 649 C C . ASP A 1 89 ? 12.506 3.644 -16.145 1.00 98.12 89 ASP A C 1
ATOM 651 O O . ASP A 1 89 ? 11.284 3.488 -16.215 1.00 98.12 89 ASP A O 1
ATOM 655 N N . HIS A 1 90 ? 13.077 4.250 -15.106 1.00 97.75 90 HIS A N 1
ATOM 656 C CA . HIS A 1 90 ? 12.322 4.938 -14.057 1.00 97.75 90 HIS A CA 1
ATOM 657 C C . HIS A 1 90 ? 11.693 6.240 -14.562 1.00 97.75 90 HIS A C 1
ATOM 659 O O . HIS A 1 90 ? 10.642 6.657 -14.068 1.00 97.75 90 HIS A O 1
ATOM 665 N N . CYS A 1 91 ? 12.325 6.895 -15.534 1.00 97.75 91 CYS A N 1
ATOM 666 C CA . CYS A 1 91 ? 11.821 8.105 -16.163 1.00 97.75 91 CYS A CA 1
ATOM 667 C C . CYS A 1 91 ? 11.158 7.777 -17.500 1.00 97.75 91 CYS A C 1
ATOM 669 O O . CYS A 1 91 ? 11.700 7.023 -18.308 1.00 97.75 91 CYS A O 1
ATOM 671 N N . ALA A 1 92 ? 10.008 8.396 -17.765 1.00 94.38 92 ALA A N 1
ATOM 672 C CA . ALA A 1 92 ? 9.456 8.391 -19.114 1.00 94.38 92 ALA A CA 1
ATOM 673 C C . ALA A 1 92 ? 10.438 9.087 -20.085 1.00 94.38 92 ALA A C 1
ATOM 675 O O . ALA A 1 92 ? 11.223 9.935 -19.645 1.00 94.38 92 ALA A O 1
ATOM 676 N N . PRO A 1 93 ? 10.400 8.800 -21.398 1.00 95.94 93 PRO A N 1
ATOM 677 C CA . PRO A 1 93 ? 11.260 9.455 -22.392 1.00 95.94 93 PRO A CA 1
ATOM 678 C C . PRO A 1 93 ? 11.178 10.989 -22.398 1.00 95.94 93 PRO A C 1
ATOM 680 O O . PRO A 1 93 ? 12.125 11.664 -22.792 1.00 95.94 93 PRO A O 1
ATOM 683 N N . GLU A 1 94 ? 10.056 11.542 -21.941 1.00 94.69 94 GLU A N 1
ATOM 684 C CA . GLU A 1 94 ? 9.825 12.975 -21.752 1.00 94.69 94 GLU A CA 1
ATOM 685 C C . GLU A 1 94 ? 10.557 13.559 -20.525 1.00 94.69 94 GLU A C 1
ATOM 687 O O . GLU A 1 94 ? 10.609 14.776 -20.360 1.00 94.69 94 GLU A O 1
ATOM 692 N N . GLY A 1 95 ? 11.142 12.711 -19.675 1.00 94.25 95 GLY A N 1
ATOM 693 C CA . GLY A 1 95 ? 11.864 13.077 -18.455 1.00 94.25 95 GLY A CA 1
ATOM 694 C C . GLY A 1 95 ? 11.047 12.952 -17.166 1.00 94.25 95 GLY A C 1
ATOM 695 O O . GLY A 1 95 ? 11.601 13.169 -16.090 1.00 94.25 95 GLY A O 1
ATOM 696 N N . HIS A 1 96 ? 9.768 12.573 -17.250 1.00 93.62 96 HIS A N 1
ATOM 697 C CA . HIS A 1 96 ? 8.890 12.475 -16.084 1.00 93.62 96 HIS A CA 1
ATOM 698 C C . HIS A 1 96 ? 9.283 11.324 -15.162 1.00 93.62 96 HIS A C 1
ATOM 700 O O . HIS A 1 96 ? 9.178 10.150 -15.531 1.00 93.62 96 HIS A O 1
ATOM 706 N N . GLY A 1 97 ? 9.724 11.673 -13.954 1.00 97.69 97 GLY A N 1
ATOM 707 C CA . GLY A 1 97 ? 10.157 10.718 -12.939 1.00 97.69 97 GLY A CA 1
ATOM 708 C C . GLY A 1 97 ? 9.018 10.188 -12.054 1.00 97.69 97 GLY A C 1
ATOM 709 O O . GLY A 1 97 ? 7.898 10.705 -12.089 1.00 97.69 97 GLY A O 1
ATOM 710 N N . PRO A 1 98 ? 9.303 9.206 -11.179 1.00 97.88 98 PRO A N 1
ATOM 711 C CA . PRO A 1 98 ? 8.275 8.526 -10.383 1.00 97.88 98 PRO A CA 1
ATOM 712 C C . PRO A 1 98 ? 7.464 9.466 -9.481 1.00 97.88 98 PRO A C 1
ATOM 714 O O . PRO A 1 98 ? 6.241 9.382 -9.413 1.00 97.88 98 PRO A O 1
ATOM 717 N N . SER A 1 99 ? 8.124 10.425 -8.820 1.00 98.12 99 SER A N 1
ATOM 718 C CA . SER A 1 99 ? 7.430 11.383 -7.943 1.00 98.12 99 SER A CA 1
ATOM 719 C C . SER A 1 99 ? 6.526 12.359 -8.704 1.00 98.12 99 SER A C 1
ATOM 721 O O . SER A 1 99 ? 5.524 12.798 -8.145 1.00 98.12 99 SER A O 1
ATOM 723 N N . GLU A 1 100 ? 6.837 12.679 -9.963 1.00 97.94 100 GLU A N 1
ATOM 724 C CA . GLU A 1 100 ? 5.965 13.508 -10.805 1.00 97.94 100 GLU A CA 1
ATOM 725 C C . GLU A 1 100 ? 4.710 12.725 -11.203 1.00 97.94 100 GLU A C 1
ATOM 727 O O . GLU A 1 100 ? 3.601 13.199 -10.963 1.00 97.94 100 GLU A O 1
ATOM 732 N N . ARG A 1 101 ? 4.866 11.476 -11.666 1.00 98.12 101 ARG A N 1
ATOM 733 C CA . ARG A 1 101 ? 3.734 10.589 -11.995 1.00 98.12 101 ARG A CA 1
ATOM 734 C C . ARG A 1 101 ? 2.831 10.306 -10.791 1.00 98.12 101 ARG A C 1
ATOM 736 O O . ARG A 1 101 ? 1.601 10.303 -10.900 1.00 98.12 101 ARG A O 1
ATOM 743 N N . ALA A 1 102 ? 3.425 10.102 -9.614 1.00 98.50 102 ALA A N 1
ATOM 744 C CA . ALA A 1 102 ? 2.676 9.942 -8.370 1.00 98.50 102 ALA A CA 1
ATOM 745 C C . ALA A 1 102 ? 1.872 11.212 -8.034 1.00 98.50 102 ALA A C 1
ATOM 747 O O . ALA A 1 102 ? 0.695 11.120 -7.671 1.00 98.50 102 ALA A O 1
ATOM 748 N N . ALA A 1 103 ? 2.469 12.397 -8.208 1.00 98.25 103 ALA A N 1
ATOM 749 C CA . ALA A 1 103 ? 1.794 13.675 -7.997 1.00 98.25 103 ALA A CA 1
ATOM 750 C C . ALA A 1 103 ? 0.647 13.915 -8.994 1.00 98.25 103 ALA A C 1
ATOM 752 O O . ALA A 1 103 ? -0.415 14.382 -8.581 1.00 98.25 103 ALA A O 1
ATOM 753 N N . GLU A 1 104 ? 0.810 13.535 -10.263 1.00 97.50 104 GLU A N 1
ATOM 754 C CA . GLU A 1 104 ? -0.245 13.576 -11.290 1.00 97.50 104 GLU A CA 1
ATOM 755 C C . GLU A 1 104 ? -1.422 12.653 -10.953 1.00 97.50 104 GLU A C 1
ATOM 757 O O . GLU A 1 104 ? -2.580 13.006 -11.173 1.00 97.50 104 GLU A O 1
ATOM 762 N N . SER A 1 105 ? -1.141 11.518 -10.308 1.00 98.06 105 SER A N 1
ATOM 763 C CA . SER A 1 105 ? -2.162 10.627 -9.738 1.00 98.06 105 SER A CA 1
ATOM 764 C C . SER A 1 105 ? -2.761 11.160 -8.424 1.00 98.06 105 SER A C 1
ATOM 766 O O . SER A 1 105 ? -3.627 10.530 -7.817 1.00 98.06 105 SER A O 1
ATOM 768 N N . GLY A 1 106 ? -2.321 12.332 -7.959 1.00 98.19 106 GLY A N 1
ATOM 769 C CA . GLY A 1 106 ? -2.809 13.008 -6.759 1.00 98.19 106 GLY A CA 1
ATOM 770 C C . GLY A 1 106 ? -2.140 12.561 -5.458 1.00 98.19 106 GLY A C 1
ATOM 771 O O . GLY A 1 106 ? -2.666 12.857 -4.378 1.00 98.19 106 GLY A O 1
ATOM 772 N N . TYR A 1 107 ? -1.034 11.816 -5.513 1.00 98.38 107 TYR A N 1
ATOM 773 C CA . TYR A 1 107 ? -0.260 11.423 -4.337 1.00 98.38 107 TYR A CA 1
ATOM 774 C C . TYR A 1 107 ? 0.780 12.511 -3.995 1.00 98.38 107 TYR A C 1
ATOM 776 O O . TYR A 1 107 ? 1.696 12.757 -4.769 1.00 98.38 107 TYR A O 1
ATOM 784 N N . PRO A 1 108 ? 0.672 13.197 -2.842 1.00 97.06 108 PRO A N 1
ATOM 785 C CA . PRO A 1 108 ? 1.359 14.474 -2.622 1.00 97.06 108 PRO A CA 1
ATOM 786 C C . PRO A 1 108 ? 2.793 14.360 -2.079 1.00 97.06 108 PRO A C 1
ATOM 788 O O . PRO A 1 108 ? 3.416 15.383 -1.799 1.00 97.06 108 PRO A O 1
ATOM 791 N N . ALA A 1 109 ? 3.289 13.151 -1.816 1.00 96.56 109 ALA A N 1
ATOM 792 C CA . ALA A 1 109 ? 4.597 12.938 -1.201 1.00 96.56 109 ALA A CA 1
ATOM 793 C C . ALA A 1 109 ? 5.581 12.343 -2.209 1.00 96.56 109 ALA A C 1
ATOM 795 O O . ALA A 1 109 ? 5.176 11.623 -3.116 1.00 96.56 109 ALA A O 1
ATOM 796 N N . ALA A 1 110 ? 6.874 12.605 -2.005 1.00 96.12 110 ALA A N 1
ATOM 797 C CA . ALA A 1 110 ? 7.926 11.920 -2.744 1.00 96.12 110 ALA A CA 1
ATOM 798 C C . ALA A 1 110 ? 7.840 10.401 -2.524 1.00 96.12 110 ALA A C 1
ATOM 800 O O . ALA A 1 110 ? 7.468 9.941 -1.434 1.00 96.12 110 ALA A O 1
ATOM 801 N N . ILE A 1 111 ? 8.204 9.647 -3.557 1.00 98.31 111 ILE A N 1
ATOM 802 C CA . ILE A 1 111 ? 8.128 8.186 -3.568 1.00 98.31 111 ILE A CA 1
ATOM 803 C C . ILE A 1 111 ? 9.473 7.541 -3.901 1.00 98.31 111 ILE A C 1
ATOM 805 O O . ILE A 1 111 ? 10.393 8.193 -4.395 1.00 98.31 111 ILE A O 1
ATOM 809 N N . TRP A 1 112 ? 9.549 6.245 -3.627 1.00 98.31 112 TRP A N 1
ATOM 810 C CA . TRP A 1 112 ? 10.602 5.332 -4.050 1.00 98.31 112 TRP A CA 1
ATOM 811 C C . TRP A 1 112 ? 9.987 4.327 -5.018 1.00 98.31 112 TRP A C 1
ATOM 813 O O . TRP A 1 112 ? 8.905 3.820 -4.730 1.00 98.31 112 TRP A O 1
ATOM 823 N N . GLU A 1 113 ? 10.666 4.029 -6.122 1.00 98.69 113 GLU A N 1
ATOM 824 C CA . GLU A 1 113 ? 10.163 3.116 -7.151 1.00 98.69 113 GLU A CA 1
ATOM 825 C C . GLU A 1 113 ? 11.107 1.925 -7.327 1.00 98.69 113 GLU A C 1
ATOM 827 O O . GLU A 1 113 ? 12.328 2.085 -7.370 1.00 98.69 113 GLU A O 1
ATOM 832 N N . ASN A 1 114 ? 10.529 0.737 -7.479 1.00 98.75 114 ASN A N 1
ATOM 833 C CA . ASN A 1 114 ? 11.211 -0.436 -8.002 1.00 98.75 114 ASN A CA 1
ATOM 834 C C . ASN A 1 114 ? 10.542 -0.867 -9.312 1.00 98.75 114 ASN A C 1
ATOM 836 O O . ASN A 1 114 ? 9.324 -1.034 -9.362 1.00 98.75 114 ASN A O 1
ATOM 840 N N . CYS A 1 115 ? 11.346 -1.135 -10.341 1.00 98.38 115 CYS A N 1
ATOM 841 C CA . CYS A 1 115 ? 10.879 -1.659 -11.624 1.00 98.38 115 CYS A CA 1
ATOM 842 C C . CYS A 1 115 ? 11.481 -3.044 -11.879 1.00 98.38 115 CYS A C 1
ATOM 844 O O . CYS A 1 115 ? 12.604 -3.334 -11.464 1.00 98.38 115 CYS A O 1
ATOM 846 N N . ALA A 1 116 ? 10.748 -3.926 -12.553 1.00 98.19 116 ALA A N 1
ATOM 847 C CA . ALA A 1 116 ? 11.281 -5.196 -13.042 1.00 98.19 116 ALA A CA 1
ATOM 848 C C . ALA A 1 116 ? 10.707 -5.541 -14.417 1.00 98.19 116 ALA A C 1
ATOM 850 O O . ALA A 1 116 ? 9.557 -5.227 -14.721 1.00 98.19 116 ALA A O 1
ATOM 851 N N . LEU A 1 117 ? 11.511 -6.220 -15.236 1.00 97.62 117 LEU A N 1
ATOM 852 C CA . LEU A 1 117 ? 11.119 -6.709 -16.553 1.00 97.62 117 LEU A CA 1
ATOM 853 C C . LEU A 1 117 ? 11.502 -8.180 -16.701 1.00 97.62 117 LEU A C 1
ATOM 855 O O . LEU A 1 117 ? 12.633 -8.567 -16.424 1.00 97.62 117 LEU A O 1
ATOM 859 N N . GLY A 1 118 ? 10.569 -8.987 -17.202 1.00 96.88 118 GLY A N 1
ATOM 860 C CA . GLY A 1 118 ? 10.824 -10.377 -17.595 1.00 96.88 118 GLY A CA 1
ATOM 861 C C . GLY A 1 118 ? 10.217 -11.432 -16.672 1.00 96.88 118 GLY A C 1
ATOM 862 O O . GLY A 1 118 ? 10.299 -12.612 -17.000 1.00 96.88 118 GLY A O 1
ATOM 863 N N . HIS A 1 119 ? 9.559 -11.021 -15.587 1.00 96.06 119 HIS A N 1
ATOM 864 C CA . HIS A 1 119 ? 8.916 -11.920 -14.626 1.00 96.06 119 HIS A CA 1
ATOM 865 C C . HIS A 1 119 ? 7.440 -12.142 -14.963 1.00 96.06 119 HIS A C 1
ATOM 867 O O . HIS A 1 119 ? 6.713 -11.187 -15.253 1.00 96.06 119 HIS A O 1
ATOM 873 N N . GLU A 1 120 ? 6.995 -13.398 -14.910 1.00 93.88 120 GLU A N 1
ATOM 874 C CA . GLU A 1 120 ? 5.593 -13.763 -15.143 1.00 93.88 120 GLU A CA 1
ATOM 875 C C . GLU A 1 120 ? 4.708 -13.507 -13.925 1.00 93.88 120 GLU A C 1
ATOM 877 O O . GLU A 1 120 ? 3.562 -13.115 -14.104 1.00 93.88 120 GLU A O 1
ATOM 882 N N . ASP A 1 121 ? 5.235 -13.638 -12.708 1.00 94.50 121 ASP A N 1
ATOM 883 C CA . ASP A 1 121 ? 4.448 -13.522 -11.481 1.00 94.50 121 ASP A CA 1
ATOM 884 C C . ASP A 1 121 ? 5.049 -12.503 -10.506 1.00 94.50 121 ASP A C 1
ATOM 886 O O . ASP A 1 121 ? 6.271 -12.334 -10.419 1.00 94.50 121 ASP A O 1
ATOM 890 N N . ALA A 1 122 ? 4.186 -11.853 -9.716 1.00 95.94 122 ALA A N 1
ATOM 891 C CA . ALA A 1 122 ? 4.581 -10.818 -8.757 1.00 95.94 122 ALA A CA 1
ATOM 892 C C . ALA A 1 122 ? 5.615 -11.316 -7.739 1.00 95.94 122 ALA A C 1
ATOM 894 O O . ALA A 1 122 ? 6.538 -10.591 -7.369 1.00 95.94 122 ALA A O 1
ATOM 895 N N . ARG A 1 123 ? 5.485 -12.574 -7.296 1.00 96.38 123 ARG A N 1
ATOM 896 C CA . ARG A 1 123 ? 6.400 -13.189 -6.326 1.00 96.38 123 ARG A CA 1
ATOM 897 C C . ARG A 1 123 ? 7.838 -13.217 -6.844 1.00 96.38 123 ARG A C 1
ATOM 899 O O . ARG A 1 123 ? 8.761 -12.941 -6.078 1.00 96.38 123 ARG A O 1
ATOM 906 N N . ASP A 1 124 ? 8.024 -13.521 -8.125 1.00 97.62 124 ASP A N 1
ATOM 907 C CA . ASP A 1 124 ? 9.350 -13.586 -8.737 1.00 97.62 124 ASP A CA 1
ATOM 908 C C . ASP A 1 124 ? 9.945 -12.190 -8.932 1.00 97.62 124 ASP A C 1
ATOM 910 O O . ASP A 1 124 ? 11.133 -11.998 -8.673 1.00 97.62 124 ASP A O 1
ATOM 914 N N . ALA A 1 125 ? 9.121 -11.200 -9.298 1.00 98.19 125 ALA A N 1
ATOM 915 C CA . ALA A 1 125 ? 9.543 -9.800 -9.350 1.00 98.19 125 ALA A CA 1
ATOM 916 C C . ALA A 1 125 ? 9.987 -9.291 -7.963 1.00 98.19 125 ALA A C 1
ATOM 918 O O . ALA A 1 125 ? 11.068 -8.719 -7.825 1.00 98.19 125 ALA A O 1
ATOM 919 N N . VAL A 1 126 ? 9.211 -9.575 -6.909 1.00 98.44 126 VAL A N 1
ATOM 920 C CA . VAL A 1 126 ? 9.556 -9.196 -5.527 1.00 98.44 126 VAL A CA 1
ATOM 921 C C . VAL A 1 126 ? 10.822 -9.904 -5.047 1.00 98.44 126 VAL A C 1
ATOM 923 O O . VAL A 1 126 ? 11.673 -9.274 -4.417 1.00 98.44 126 VAL A O 1
ATOM 926 N N . LYS A 1 127 ? 10.998 -11.188 -5.377 1.00 98.19 127 LYS A N 1
ATOM 927 C CA . LYS A 1 127 ? 12.238 -11.918 -5.083 1.00 98.19 127 LYS A CA 1
ATOM 928 C C . LYS A 1 127 ? 13.445 -11.263 -5.760 1.00 98.19 127 LYS A C 1
ATOM 930 O O . LYS A 1 127 ? 14.453 -11.039 -5.093 1.00 98.19 127 LYS A O 1
ATOM 935 N N . ALA A 1 128 ? 13.334 -10.902 -7.038 1.00 98.25 128 ALA A N 1
ATOM 936 C CA . ALA A 1 128 ? 14.404 -10.219 -7.764 1.00 98.25 128 ALA A CA 1
ATOM 937 C C . ALA A 1 128 ? 14.742 -8.847 -7.149 1.00 98.25 128 ALA A C 1
ATOM 939 O O . ALA A 1 128 ? 15.916 -8.498 -7.012 1.00 98.25 128 ALA A O 1
ATOM 940 N N . TRP A 1 129 ? 13.736 -8.088 -6.700 1.00 98.56 129 TRP A N 1
ATOM 941 C CA . TRP A 1 129 ? 13.957 -6.841 -5.963 1.00 98.56 129 TRP A CA 1
ATOM 942 C C . TRP A 1 129 ? 14.676 -7.059 -4.627 1.00 98.56 129 TRP A C 1
ATOM 944 O O . TRP A 1 129 ? 15.566 -6.286 -4.290 1.00 98.56 129 TRP A O 1
ATOM 954 N N . LEU A 1 130 ? 14.350 -8.112 -3.874 1.00 98.44 130 LEU A N 1
ATOM 955 C CA . LEU A 1 130 ? 15.041 -8.434 -2.617 1.00 98.44 130 LEU A CA 1
ATOM 956 C C . LEU A 1 130 ? 16.506 -8.857 -2.826 1.00 98.44 130 LEU A C 1
ATOM 958 O O . LEU A 1 130 ? 17.335 -8.651 -1.940 1.00 98.44 130 LEU A O 1
ATOM 962 N N . GLU A 1 131 ? 16.838 -9.437 -3.978 1.00 98.12 131 GLU A N 1
ATOM 963 C CA . GLU A 1 131 ? 18.204 -9.859 -4.325 1.00 98.12 131 GLU A CA 1
ATOM 964 C C . GLU A 1 131 ? 19.082 -8.700 -4.829 1.00 98.12 131 GLU A C 1
ATOM 966 O O . GLU A 1 131 ? 20.309 -8.799 -4.817 1.00 98.12 131 GLU A O 1
ATOM 971 N N . SER A 1 132 ? 18.475 -7.577 -5.221 1.00 97.94 132 SER A N 1
ATOM 972 C CA . SER A 1 132 ? 19.166 -6.369 -5.674 1.00 97.94 132 SER A CA 1
ATOM 973 C C . SER A 1 132 ? 19.298 -5.354 -4.539 1.00 97.94 132 SER A C 1
ATOM 975 O O . SER A 1 132 ? 18.304 -4.934 -3.957 1.00 97.94 132 SER A O 1
ATOM 977 N N . GLU A 1 133 ? 20.520 -4.914 -4.226 1.00 96.81 133 GLU A N 1
ATOM 978 C CA . GLU A 1 133 ? 20.774 -4.020 -3.085 1.00 96.81 133 GLU A CA 1
ATOM 979 C C . GLU A 1 133 ? 19.939 -2.729 -3.124 1.00 96.81 133 GLU A C 1
ATOM 981 O O . GLU A 1 133 ? 19.317 -2.380 -2.118 1.00 96.81 133 GLU A O 1
ATOM 986 N N . GLY A 1 134 ? 19.873 -2.066 -4.284 1.00 95.88 134 GLY A N 1
ATOM 987 C CA . GLY A 1 134 ? 19.106 -0.830 -4.464 1.00 95.88 134 GLY A CA 1
ATOM 988 C C . GLY A 1 134 ? 17.602 -1.039 -4.283 1.00 95.88 134 GLY A C 1
ATOM 989 O O . GLY A 1 134 ? 16.969 -0.343 -3.494 1.00 95.88 134 GLY A O 1
ATOM 990 N N . HIS A 1 135 ? 17.032 -2.052 -4.938 1.00 98.12 135 HIS A N 1
ATOM 991 C CA . HIS A 1 135 ? 15.601 -2.347 -4.831 1.00 98.12 135 HIS A CA 1
ATOM 992 C C . HIS A 1 135 ? 15.205 -2.848 -3.433 1.00 98.12 135 HIS A C 1
ATOM 994 O O . HIS A 1 135 ? 14.143 -2.495 -2.909 1.00 98.12 135 HIS A O 1
ATOM 1000 N N . ARG A 1 136 ? 16.071 -3.637 -2.788 1.00 98.38 136 ARG A N 1
ATOM 1001 C CA . ARG A 1 136 ? 15.874 -4.110 -1.415 1.00 98.38 136 ARG A CA 1
ATOM 1002 C C . ARG A 1 136 ? 15.828 -2.948 -0.427 1.00 98.38 136 ARG A C 1
ATOM 1004 O O . ARG A 1 136 ? 15.048 -3.012 0.522 1.00 98.38 136 ARG A O 1
ATOM 1011 N N . ALA A 1 137 ? 16.618 -1.893 -0.642 1.00 97.81 137 ALA A N 1
ATOM 1012 C CA . ALA A 1 137 ? 16.589 -0.704 0.208 1.00 97.81 137 ALA A CA 1
ATOM 1013 C C . ALA A 1 137 ? 15.201 -0.038 0.214 1.00 97.81 137 ALA A C 1
ATOM 1015 O O . ALA A 1 137 ? 14.729 0.354 1.281 1.00 97.81 137 ALA A O 1
ATOM 1016 N N . THR A 1 138 ? 14.505 0.003 -0.930 1.00 97.25 138 THR A N 1
ATOM 1017 C CA . THR A 1 138 ? 13.094 0.424 -1.001 1.00 97.25 138 THR A CA 1
ATOM 1018 C C . THR A 1 138 ? 12.199 -0.519 -0.194 1.00 97.25 138 THR A C 1
ATOM 1020 O O . THR A 1 138 ? 11.502 -0.081 0.721 1.00 97.25 138 THR A O 1
ATOM 1023 N N . LEU A 1 139 ? 12.243 -1.828 -0.477 1.00 97.88 139 LEU A N 1
ATOM 1024 C CA . LEU A 1 139 ? 11.340 -2.813 0.140 1.00 97.88 139 LEU A CA 1
ATOM 1025 C C . LEU A 1 139 ? 11.459 -2.888 1.663 1.00 97.88 139 LEU A C 1
ATOM 1027 O O . LEU A 1 139 ? 10.458 -3.104 2.347 1.00 97.88 139 LEU A O 1
ATOM 1031 N N . LEU A 1 140 ? 12.669 -2.712 2.192 1.00 98.00 140 LEU A N 1
ATOM 1032 C CA . LEU A 1 140 ? 12.970 -2.847 3.617 1.00 98.00 140 LEU A CA 1
ATOM 1033 C C . LEU A 1 140 ? 13.137 -1.498 4.326 1.00 98.00 140 LEU A C 1
ATOM 1035 O O . LEU A 1 140 ? 13.568 -1.452 5.478 1.00 98.00 140 LEU A O 1
ATOM 1039 N N . SER A 1 141 ? 12.770 -0.389 3.680 1.00 97.69 141 SER A N 1
ATOM 1040 C CA . SER A 1 141 ? 12.820 0.914 4.336 1.00 97.69 141 SER A CA 1
ATOM 1041 C C . SER A 1 141 ? 11.757 1.012 5.446 1.00 97.69 141 SER A C 1
ATOM 1043 O O . SER A 1 141 ? 10.563 0.801 5.184 1.00 97.69 141 SER A O 1
ATOM 1045 N N . PRO A 1 142 ? 12.140 1.372 6.689 1.00 96.00 142 PRO A N 1
ATOM 1046 C CA . PRO A 1 142 ? 11.202 1.555 7.796 1.00 96.00 142 PRO A CA 1
ATOM 1047 C C . PRO A 1 142 ? 10.432 2.884 7.721 1.00 96.00 142 PRO A C 1
ATOM 1049 O O . PRO A 1 142 ? 9.498 3.089 8.493 1.00 96.00 142 PRO A O 1
ATOM 1052 N N . SER A 1 143 ? 10.816 3.808 6.831 1.00 95.06 143 SER A N 1
ATOM 1053 C CA . SER A 1 143 ? 10.159 5.117 6.702 1.00 95.06 143 SER A CA 1
ATOM 1054 C C . SER A 1 143 ? 8.905 5.090 5.824 1.00 95.06 143 SER A C 1
ATOM 1056 O O . SER A 1 143 ? 8.094 6.017 5.892 1.00 95.06 143 SER A O 1
ATOM 1058 N N . LEU A 1 144 ? 8.737 4.038 5.021 1.00 97.62 144 LEU A N 1
ATOM 1059 C CA . LEU A 1 144 ? 7.612 3.853 4.111 1.00 97.62 144 LEU A CA 1
ATOM 1060 C C . LEU A 1 144 ? 6.408 3.269 4.854 1.00 97.62 144 LEU A C 1
ATOM 1062 O O . LEU A 1 144 ? 6.557 2.463 5.775 1.00 97.62 144 LEU A O 1
ATOM 1066 N N . ARG A 1 145 ? 5.208 3.690 4.449 1.00 98.19 145 ARG A N 1
ATOM 1067 C CA . ARG A 1 145 ? 3.933 3.233 5.032 1.00 98.19 145 ARG A CA 1
ATOM 1068 C C . ARG A 1 145 ? 2.914 2.804 3.989 1.00 98.19 145 ARG A C 1
ATOM 1070 O O . ARG A 1 145 ? 1.964 2.106 4.319 1.00 98.19 145 ARG A O 1
ATOM 1077 N N . GLU A 1 146 ? 3.095 3.254 2.759 1.00 98.69 146 GLU A N 1
ATOM 1078 C CA . GLU A 1 146 ? 2.135 3.142 1.674 1.00 98.69 146 GLU A CA 1
ATOM 1079 C C . GLU A 1 146 ? 2.844 2.580 0.442 1.00 98.69 146 GLU A C 1
ATOM 1081 O O . GLU A 1 146 ? 4.029 2.854 0.237 1.00 98.69 146 GLU A O 1
ATOM 1086 N N . MET A 1 147 ? 2.129 1.807 -0.366 1.00 98.75 147 MET A N 1
ATOM 1087 C CA . MET A 1 147 ? 2.625 1.269 -1.627 1.00 98.75 147 MET A CA 1
ATOM 1088 C C . MET A 1 147 ? 1.529 1.207 -2.685 1.00 98.75 147 MET A C 1
ATOM 1090 O O . MET A 1 147 ? 0.347 1.223 -2.368 1.00 98.75 147 MET A O 1
ATOM 1094 N N . GLY A 1 148 ? 1.910 1.064 -3.939 1.00 98.75 148 GLY A N 1
ATOM 1095 C CA . GLY A 1 148 ? 1.031 0.694 -5.034 1.00 98.75 148 GLY A CA 1
ATOM 1096 C C . GLY A 1 148 ? 1.840 -0.029 -6.094 1.00 98.75 148 GLY A C 1
ATOM 1097 O O . GLY A 1 148 ? 3.026 0.243 -6.250 1.00 98.75 148 GLY A O 1
ATOM 1098 N N . ALA A 1 149 ? 1.228 -0.979 -6.793 1.00 98.75 149 ALA A N 1
ATOM 1099 C CA . ALA A 1 149 ? 1.923 -1.700 -7.847 1.00 98.75 149 ALA A CA 1
ATOM 1100 C C . ALA A 1 149 ? 1.056 -1.862 -9.088 1.00 98.75 149 ALA A C 1
ATOM 1102 O O . ALA A 1 149 ? -0.171 -1.966 -9.001 1.00 98.75 149 ALA A O 1
ATOM 1103 N N . GLY A 1 150 ? 1.735 -1.907 -10.227 1.00 98.56 150 GLY A N 1
ATOM 1104 C CA . GLY A 1 150 ? 1.153 -2.035 -11.549 1.00 98.56 150 GLY A CA 1
ATOM 1105 C C . GLY A 1 150 ? 1.877 -3.080 -12.382 1.00 98.56 150 GLY A C 1
ATOM 1106 O O . GLY A 1 150 ? 3.047 -3.396 -12.136 1.00 98.56 150 GLY A O 1
ATOM 1107 N N . ARG A 1 151 ? 1.168 -3.624 -13.372 1.00 98.44 151 ARG A N 1
ATOM 1108 C CA . ARG A 1 151 ? 1.712 -4.620 -14.293 1.00 98.44 151 ARG A CA 1
ATOM 1109 C C . ARG A 1 151 ? 1.169 -4.437 -15.703 1.00 98.44 151 ARG A C 1
ATOM 1111 O O . ARG A 1 151 ? -0.043 -4.378 -15.891 1.00 98.44 151 ARG A O 1
ATOM 1118 N N . SER A 1 152 ? 2.056 -4.497 -16.693 1.00 98.25 152 SER A N 1
ATOM 1119 C CA . SER A 1 152 ? 1.689 -4.620 -18.106 1.00 98.25 152 SER A CA 1
ATOM 1120 C C . SER A 1 152 ? 2.574 -5.664 -18.785 1.00 98.25 152 SER A C 1
ATOM 1122 O O . SER A 1 152 ? 3.793 -5.522 -18.855 1.00 98.25 152 SER A O 1
ATOM 1124 N N . GLY A 1 153 ? 2.004 -6.794 -19.212 1.00 96.62 153 GLY A N 1
ATOM 1125 C CA . GLY A 1 153 ? 2.791 -7.933 -19.702 1.00 96.62 153 GLY A CA 1
ATOM 1126 C C . GLY A 1 153 ? 3.791 -8.451 -18.655 1.00 96.62 153 GLY A C 1
ATOM 1127 O O . GLY A 1 153 ? 3.390 -9.013 -17.635 1.00 96.62 153 GLY A O 1
ATOM 1128 N N . ARG A 1 154 ? 5.095 -8.282 -18.919 1.00 97.12 154 ARG A N 1
ATOM 1129 C CA . ARG A 1 154 ? 6.195 -8.640 -17.995 1.00 97.12 154 ARG A CA 1
ATOM 1130 C C . ARG A 1 154 ? 6.853 -7.427 -17.326 1.00 97.12 154 ARG A C 1
ATOM 1132 O O . ARG A 1 154 ? 7.907 -7.598 -16.716 1.00 97.12 154 ARG A O 1
ATOM 1139 N N . TYR A 1 155 ? 6.273 -6.237 -17.477 1.00 98.50 155 TYR A N 1
ATOM 1140 C CA . TYR A 1 155 ? 6.687 -5.013 -16.795 1.00 98.50 155 TYR A CA 1
ATOM 1141 C C . TYR A 1 155 ? 5.982 -4.929 -15.448 1.00 98.50 155 TYR A C 1
ATOM 1143 O O . TYR A 1 155 ? 4.755 -5.010 -15.394 1.00 98.50 155 TYR A O 1
ATOM 1151 N N . TRP A 1 156 ? 6.760 -4.756 -14.386 1.00 98.69 156 TRP A N 1
ATOM 1152 C CA . TRP A 1 156 ? 6.292 -4.576 -13.018 1.00 98.69 156 TRP A CA 1
ATOM 1153 C C . TRP A 1 156 ? 6.823 -3.261 -12.472 1.00 98.69 156 TRP A C 1
ATOM 1155 O O . TRP A 1 156 ? 8.015 -2.981 -12.607 1.00 98.69 156 TRP A O 1
ATOM 1165 N N . VAL A 1 157 ? 5.948 -2.502 -11.823 1.00 98.81 157 VAL A N 1
ATOM 1166 C CA . VAL A 1 157 ? 6.290 -1.252 -11.139 1.00 98.81 157 VAL A CA 1
ATOM 1167 C C . VAL A 1 157 ? 5.729 -1.317 -9.728 1.00 98.81 157 VAL A C 1
ATOM 1169 O O . VAL A 1 157 ? 4.575 -1.704 -9.540 1.00 98.81 157 VAL A O 1
ATOM 1172 N N . LEU A 1 158 ? 6.547 -0.964 -8.744 1.00 98.88 158 LEU A N 1
ATOM 1173 C CA . LEU A 1 158 ? 6.163 -0.782 -7.352 1.00 98.88 158 LEU A CA 1
ATOM 1174 C C . LEU A 1 158 ? 6.565 0.624 -6.924 1.00 98.88 158 LEU A C 1
ATOM 1176 O O . LEU A 1 158 ? 7.754 0.923 -6.858 1.00 98.88 158 LEU A O 1
ATOM 1180 N N . ASP A 1 159 ? 5.577 1.417 -6.537 1.00 98.88 159 ASP A N 1
ATOM 1181 C CA . ASP A 1 159 ? 5.755 2.731 -5.938 1.00 98.88 159 ASP A CA 1
ATOM 1182 C C . ASP A 1 159 ? 5.500 2.650 -4.439 1.00 98.88 159 ASP A C 1
ATOM 1184 O O . ASP A 1 159 ? 4.479 2.121 -4.002 1.00 98.88 159 ASP A O 1
ATOM 1188 N N . CYS A 1 160 ? 6.390 3.219 -3.634 1.00 98.81 160 CYS A N 1
ATOM 1189 C CA . CYS A 1 160 ? 6.249 3.276 -2.187 1.00 98.81 160 CYS A CA 1
ATOM 1190 C C . CYS A 1 160 ? 6.411 4.701 -1.667 1.00 98.81 160 CYS A C 1
ATOM 1192 O O . CYS A 1 160 ? 7.291 5.447 -2.093 1.00 98.81 160 CYS A O 1
ATOM 1194 N N . GLY A 1 161 ? 5.628 5.068 -0.656 1.00 98.38 161 GLY A N 1
ATOM 1195 C CA . GLY A 1 161 ? 5.727 6.382 -0.038 1.00 98.38 161 GLY A CA 1
ATOM 1196 C C . GLY A 1 161 ? 5.247 6.426 1.407 1.00 98.38 161 GLY A C 1
ATOM 1197 O O . GLY A 1 161 ? 4.904 5.418 2.030 1.00 98.38 161 GLY A O 1
ATOM 1198 N N . ALA A 1 162 ? 5.249 7.637 1.962 1.00 97.94 162 ALA A N 1
ATOM 1199 C CA . ALA A 1 162 ? 4.626 7.917 3.249 1.00 97.94 162 ALA A CA 1
ATOM 1200 C C . ALA A 1 162 ? 4.126 9.365 3.317 1.00 97.94 162 ALA A C 1
ATOM 1202 O O . ALA A 1 162 ? 4.911 10.305 3.469 1.00 97.94 162 ALA A O 1
ATOM 1203 N N . ARG A 1 163 ? 2.807 9.567 3.274 1.00 96.62 163 ARG A N 1
ATOM 1204 C CA . ARG A 1 163 ? 2.201 10.895 3.449 1.00 96.62 163 ARG A CA 1
ATOM 1205 C C . ARG A 1 163 ? 2.360 11.395 4.882 1.00 96.62 163 ARG A C 1
ATOM 1207 O O . ARG A 1 163 ? 2.118 10.665 5.845 1.00 96.62 163 ARG A O 1
ATOM 1214 N N . SER A 1 164 ? 2.728 12.665 5.047 1.00 92.94 164 SER A N 1
ATOM 1215 C CA . SER A 1 164 ? 2.846 13.291 6.370 1.00 92.94 164 SER A CA 1
ATOM 1216 C C . SER A 1 164 ? 1.500 13.319 7.103 1.00 92.94 164 SER A C 1
ATOM 1218 O O . SER A 1 164 ? 0.472 13.654 6.518 1.00 92.94 164 SER A O 1
ATOM 1220 N N . GLY A 1 165 ? 1.497 12.960 8.390 1.00 90.31 165 GLY A N 1
ATOM 1221 C CA . GLY A 1 165 ? 0.288 12.948 9.223 1.00 90.31 165 GLY A CA 1
ATOM 1222 C C . GLY A 1 165 ? -0.769 11.907 8.828 1.00 90.31 165 GLY A C 1
ATOM 1223 O O . GLY A 1 165 ? -1.900 11.996 9.310 1.00 90.31 165 GLY A O 1
ATOM 1224 N N . VAL A 1 166 ? -0.420 10.947 7.967 1.00 93.38 166 VAL A N 1
ATOM 1225 C CA . VAL A 1 166 ? -1.255 9.795 7.610 1.00 93.38 166 VAL A CA 1
ATOM 1226 C C . VAL A 1 166 ? -0.669 8.547 8.260 1.00 93.38 166 VAL A C 1
ATOM 1228 O O . VAL A 1 166 ? 0.515 8.247 8.089 1.00 93.38 166 VAL A O 1
ATOM 1231 N N . TYR A 1 167 ? -1.510 7.830 9.002 1.00 94.94 167 TYR A N 1
ATOM 1232 C CA . TYR A 1 167 ? -1.150 6.625 9.744 1.00 94.94 167 TYR A CA 1
ATOM 1233 C C . TYR A 1 167 ? -2.074 5.480 9.318 1.00 94.94 167 TYR A C 1
ATOM 1235 O O . TYR A 1 167 ? -3.130 5.306 9.925 1.00 94.94 167 TYR A O 1
ATOM 1243 N N . PRO A 1 168 ? -1.738 4.748 8.242 1.00 96.88 168 PRO A N 1
ATOM 1244 C CA . PRO A 1 168 ? -2.584 3.669 7.758 1.00 96.88 168 PRO A CA 1
ATOM 1245 C C . PRO A 1 168 ? -2.865 2.607 8.827 1.00 96.88 168 PRO A C 1
ATOM 1247 O O . PRO A 1 168 ? -2.027 2.321 9.682 1.00 96.88 168 PRO A O 1
ATOM 1250 N N . ILE A 1 169 ? -4.046 2.012 8.742 1.00 97.06 169 ILE A N 1
ATOM 1251 C CA . ILE A 1 169 ? -4.360 0.724 9.356 1.00 97.06 169 ILE A CA 1
ATOM 1252 C C . ILE A 1 169 ? -4.231 -0.334 8.255 1.00 97.06 169 ILE A C 1
ATOM 1254 O O . ILE A 1 169 ? -4.586 -0.056 7.110 1.00 97.06 169 ILE A O 1
ATOM 1258 N N . VAL A 1 170 ? -3.680 -1.497 8.593 1.00 98.25 170 VAL A N 1
ATOM 1259 C CA . VAL A 1 170 ? -3.508 -2.628 7.676 1.00 98.25 170 VAL A CA 1
ATOM 1260 C C . VAL A 1 170 ? -4.145 -3.867 8.293 1.00 98.25 170 VAL A C 1
ATOM 1262 O O . VAL A 1 170 ? -3.723 -4.299 9.367 1.00 98.25 170 VAL A O 1
ATOM 1265 N N . ILE A 1 171 ? -5.137 -4.443 7.618 1.00 98.06 171 ILE A N 1
ATOM 1266 C CA . ILE A 1 171 ? -5.752 -5.720 8.000 1.00 98.06 171 ILE A CA 1
ATOM 1267 C C . ILE A 1 171 ? -4.958 -6.868 7.362 1.00 98.06 171 ILE A C 1
ATOM 1269 O O . ILE A 1 171 ? -4.793 -6.894 6.148 1.00 98.06 171 ILE A O 1
ATOM 1273 N N . GLU A 1 172 ? -4.475 -7.827 8.159 1.00 96.44 172 GLU A N 1
ATOM 1274 C CA . GLU A 1 172 ? -3.901 -9.101 7.672 1.00 96.44 172 GLU A CA 1
ATOM 1275 C C . GLU A 1 172 ? -2.868 -8.943 6.537 1.00 96.44 172 GLU A C 1
ATOM 1277 O O . GLU A 1 172 ? -3.014 -9.519 5.459 1.00 96.44 172 GLU A O 1
ATOM 1282 N N . ASN A 1 173 ? -1.820 -8.137 6.759 1.00 93.75 173 ASN A N 1
ATOM 1283 C CA . ASN A 1 173 ? -0.784 -7.826 5.754 1.00 93.75 173 ASN A CA 1
ATOM 1284 C C . ASN A 1 173 ? -1.333 -7.247 4.439 1.00 93.75 173 ASN A C 1
ATOM 1286 O O . ASN A 1 173 ? -0.705 -7.387 3.389 1.00 93.75 173 ASN A O 1
ATOM 1290 N N . ASP A 1 174 ? -2.471 -6.564 4.520 1.00 96.00 174 ASP A N 1
ATOM 1291 C CA . ASP A 1 174 ? -3.202 -5.990 3.396 1.00 96.00 174 ASP A CA 1
ATOM 1292 C C . ASP A 1 174 ? -3.797 -7.039 2.448 1.00 96.00 174 ASP A C 1
ATOM 1294 O O . ASP A 1 174 ? -3.874 -6.866 1.229 1.00 96.00 174 ASP A O 1
ATOM 1298 N N . SER A 1 175 ? -4.192 -8.179 3.022 1.00 94.75 175 SER A N 1
ATOM 1299 C CA . SER A 1 175 ? -4.884 -9.226 2.285 1.00 94.75 175 SER A CA 1
ATOM 1300 C C . SER A 1 175 ? -6.259 -8.731 1.824 1.00 94.75 175 SER A C 1
ATOM 1302 O O . SER A 1 175 ? -7.039 -8.256 2.648 1.00 94.75 175 SER A O 1
ATOM 1304 N N . PRO A 1 176 ? -6.638 -8.940 0.551 1.00 94.56 176 PRO A N 1
ATOM 1305 C CA . PRO A 1 176 ? -7.971 -8.578 0.068 1.00 94.56 176 PRO A CA 1
ATOM 1306 C C . PRO A 1 176 ? -9.078 -9.463 0.661 1.00 94.56 176 PRO A C 1
ATOM 1308 O O . PRO A 1 176 ? -10.258 -9.109 0.613 1.00 94.56 176 PRO A O 1
ATOM 1311 N N . ILE A 1 177 ? -8.722 -10.645 1.182 1.00 95.06 177 ILE A N 1
ATOM 1312 C CA . ILE A 1 177 ? -9.669 -11.657 1.657 1.00 95.06 177 ILE A CA 1
ATOM 1313 C C . ILE A 1 177 ? -9.194 -12.262 2.981 1.00 95.06 177 ILE A C 1
ATOM 1315 O O . ILE A 1 177 ? -8.036 -12.658 3.121 1.00 95.06 177 ILE A O 1
ATOM 1319 N N . VAL A 1 178 ? -10.124 -12.438 3.920 1.00 95.94 178 VAL A N 1
ATOM 1320 C CA . VAL A 1 178 ? -9.922 -13.167 5.180 1.00 95.94 178 VAL A CA 1
ATOM 1321 C C . VAL A 1 178 ? -10.927 -14.311 5.333 1.00 95.94 178 VAL A C 1
ATOM 1323 O O . VAL A 1 178 ? -11.963 -14.373 4.660 1.00 95.94 178 VAL A O 1
ATOM 1326 N N . ARG A 1 179 ? -10.592 -15.271 6.199 1.00 95.44 179 ARG A N 1
ATOM 1327 C CA . ARG A 1 179 ? -11.409 -16.468 6.509 1.00 95.44 179 ARG A CA 1
ATOM 1328 C C . ARG A 1 179 ? -11.861 -16.531 7.968 1.00 95.44 179 ARG A C 1
ATOM 1330 O O . ARG A 1 179 ? -12.447 -17.515 8.396 1.00 95.44 179 ARG A O 1
ATOM 1337 N N . SER A 1 180 ? -11.500 -15.520 8.742 1.00 96.56 180 SER A N 1
ATOM 1338 C CA . SER A 1 180 ? -11.804 -15.404 10.157 1.00 96.56 180 SER A CA 1
ATOM 1339 C C . SER A 1 180 ? -12.282 -13.986 10.408 1.00 96.56 180 SER A C 1
ATOM 1341 O O . SER A 1 180 ? -11.787 -13.039 9.796 1.00 96.56 180 SER A O 1
ATOM 1343 N N . ARG A 1 181 ? -13.247 -13.846 11.314 1.00 97.31 181 ARG A N 1
ATOM 1344 C CA . ARG A 1 181 ? -13.658 -12.539 11.828 1.00 97.31 181 ARG A CA 1
ATOM 1345 C C . ARG A 1 181 ? -12.630 -11.953 12.783 1.00 97.31 181 ARG A C 1
ATOM 1347 O O . ARG A 1 181 ? -12.515 -10.737 12.853 1.00 97.31 181 ARG A O 1
ATOM 1354 N N . ARG A 1 182 ? -11.891 -12.800 13.498 1.00 97.88 182 ARG A N 1
ATOM 1355 C CA . ARG A 1 182 ? -10.727 -12.373 14.266 1.00 97.88 182 ARG A CA 1
ATOM 1356 C C . ARG A 1 182 ? -9.577 -12.157 13.299 1.00 97.88 182 ARG A C 1
ATOM 1358 O O . ARG A 1 182 ? -9.127 -13.130 12.692 1.00 97.88 182 ARG A O 1
ATOM 1365 N N . VAL A 1 183 ? -9.157 -10.906 13.167 1.00 98.06 183 VAL A N 1
ATOM 1366 C CA . VAL A 1 183 ? -8.083 -10.470 12.275 1.00 98.06 183 VAL A CA 1
ATOM 1367 C C . VAL A 1 183 ? -6.990 -9.748 13.047 1.00 98.06 183 VAL A C 1
ATOM 1369 O O . VAL A 1 183 ? -7.264 -9.045 14.023 1.00 98.06 183 VAL A O 1
ATOM 1372 N N . ALA A 1 184 ? -5.756 -9.895 12.583 1.00 97.81 184 ALA A N 1
ATOM 1373 C CA . ALA A 1 184 ? -4.640 -9.067 12.995 1.00 97.81 184 ALA A CA 1
ATOM 1374 C C . ALA A 1 184 ? -4.702 -7.709 12.286 1.00 97.81 184 ALA A C 1
ATOM 1376 O O . ALA A 1 184 ? -4.867 -7.621 11.065 1.00 97.81 184 ALA A O 1
ATOM 1377 N N . LEU A 1 185 ? -4.533 -6.647 13.064 1.00 98.00 185 LEU A N 1
ATOM 1378 C CA . LEU A 1 185 ? -4.384 -5.286 12.580 1.00 98.00 185 LEU A CA 1
ATOM 1379 C C . LEU A 1 185 ? -2.974 -4.798 12.881 1.00 98.00 185 LEU A C 1
ATOM 1381 O O . LEU A 1 185 ? -2.491 -4.942 14.006 1.00 98.00 185 LEU A O 1
ATOM 1385 N N . TYR A 1 186 ? -2.370 -4.136 11.900 1.00 98.00 186 TYR A N 1
ATOM 1386 C CA . TYR A 1 186 ? -1.227 -3.271 12.130 1.00 98.00 186 TYR A CA 1
ATOM 1387 C C . TYR A 1 186 ? -1.664 -1.809 12.065 1.00 98.00 186 TYR A C 1
ATOM 1389 O O . TYR A 1 186 ? -2.241 -1.359 11.072 1.00 98.00 186 TYR A O 1
ATOM 1397 N N . LEU A 1 187 ? -1.376 -1.053 13.117 1.00 96.94 187 LEU A N 1
ATOM 1398 C CA . LEU A 1 187 ? -1.638 0.373 13.212 1.00 96.94 187 LEU A CA 1
ATOM 1399 C C . LEU A 1 187 ? -0.333 1.135 13.034 1.00 96.94 187 LEU A C 1
ATOM 1401 O O . LEU A 1 187 ? 0.573 1.038 13.857 1.00 96.94 187 LEU A O 1
ATOM 1405 N N . HIS A 1 188 ? -0.239 1.956 11.992 1.00 97.19 188 HIS A N 1
ATOM 1406 C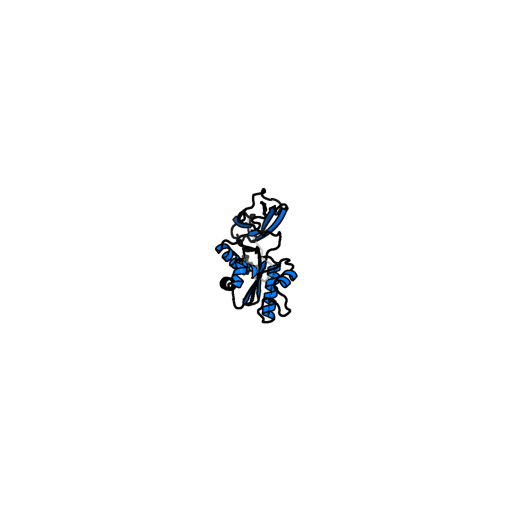 CA . HIS A 1 188 ? 0.846 2.928 11.911 1.00 97.19 188 HIS A CA 1
ATOM 1407 C C . HIS A 1 188 ? 0.644 4.042 12.946 1.00 97.19 188 HIS A C 1
ATOM 1409 O O . HIS A 1 188 ? -0.471 4.328 13.387 1.00 97.19 188 HIS A O 1
ATOM 1415 N N . GLY A 1 189 ? 1.735 4.724 13.302 1.00 94.88 189 GLY A N 1
ATOM 1416 C CA . GLY A 1 189 ? 1.699 5.834 14.262 1.00 94.88 189 GLY A CA 1
ATOM 1417 C C . GLY A 1 189 ? 2.676 5.719 15.426 1.00 94.88 189 GLY A C 1
ATOM 1418 O O . GLY A 1 189 ? 2.620 6.552 16.329 1.00 94.88 189 GLY A O 1
ATOM 1419 N N . GLN A 1 190 ? 3.585 4.741 15.406 1.00 94.44 190 GLN A N 1
ATOM 1420 C CA . GLN A 1 190 ? 4.596 4.550 16.446 1.00 94.44 190 GLN A CA 1
ATOM 1421 C C . GLN A 1 190 ? 5.314 5.868 16.773 1.00 94.44 190 GLN A C 1
ATOM 1423 O O . GLN A 1 190 ? 5.784 6.578 15.880 1.00 94.44 190 GLN A O 1
ATOM 1428 N N . ASN A 1 191 ? 5.388 6.194 18.067 1.00 92.75 191 ASN A N 1
ATOM 1429 C CA . ASN A 1 191 ? 5.983 7.426 18.608 1.00 92.75 191 ASN A CA 1
ATOM 1430 C C . ASN A 1 191 ? 5.290 8.736 18.172 1.00 92.75 191 ASN A C 1
ATOM 1432 O O . ASN A 1 191 ? 5.856 9.818 18.335 1.00 92.75 191 ASN A O 1
ATOM 1436 N N . ARG A 1 192 ? 4.089 8.664 17.586 1.00 94.19 192 ARG A N 1
ATOM 1437 C CA . ARG A 1 192 ? 3.302 9.824 17.129 1.00 94.19 192 ARG A CA 1
ATOM 1438 C C . ARG A 1 192 ? 1.871 9.804 17.660 1.00 94.19 192 ARG A C 1
ATOM 1440 O O . ARG A 1 192 ? 1.331 10.856 17.974 1.00 94.19 192 ARG A O 1
ATOM 1447 N N . VAL A 1 193 ? 1.268 8.623 17.741 1.00 95.75 193 VAL A N 1
ATOM 1448 C CA . VAL A 1 193 ? -0.099 8.408 18.213 1.00 95.75 193 VAL A CA 1
ATOM 1449 C C . VAL A 1 193 ? -0.065 7.967 19.672 1.00 95.75 193 VAL A C 1
ATOM 1451 O O . VAL A 1 193 ? 0.712 7.092 20.042 1.00 95.75 193 VAL A O 1
ATOM 1454 N N . ASN A 1 194 ? -0.923 8.571 20.493 1.00 95.25 194 ASN A N 1
ATOM 1455 C CA . ASN A 1 194 ? -0.995 8.292 21.927 1.00 95.25 194 ASN A CA 1
ATOM 1456 C C . ASN A 1 194 ? -2.132 7.321 22.259 1.00 95.25 194 ASN A C 1
ATOM 1458 O O . ASN A 1 194 ? -1.959 6.394 23.047 1.00 95.25 194 ASN A O 1
ATOM 1462 N N . TRP A 1 195 ? -3.299 7.550 21.652 1.00 97.50 195 TRP A N 1
ATOM 1463 C CA . TRP A 1 195 ? -4.526 6.814 21.942 1.00 97.50 195 TRP A CA 1
ATOM 1464 C C . TRP A 1 195 ? -5.243 6.423 20.664 1.00 97.50 195 TRP A C 1
ATOM 1466 O O . TRP A 1 195 ? -5.175 7.131 19.656 1.00 97.50 195 TRP A O 1
ATOM 1476 N N . VAL A 1 196 ? -5.955 5.308 20.733 1.00 97.62 196 VAL A N 1
ATOM 1477 C CA . VAL A 1 196 ? -6.653 4.699 19.610 1.00 97.62 196 VAL A CA 1
ATOM 1478 C C . VAL A 1 196 ? -8.046 4.231 19.998 1.00 97.62 196 VAL A C 1
ATOM 1480 O O . VAL A 1 196 ? -8.295 3.906 21.156 1.00 97.62 196 VAL A O 1
ATOM 1483 N N . ARG A 1 197 ? -8.955 4.162 19.028 1.00 97.81 197 ARG A N 1
ATOM 1484 C CA . ARG A 1 197 ? -10.218 3.423 19.140 1.00 97.81 197 ARG A CA 1
ATOM 1485 C C . ARG A 1 197 ? -10.662 2.917 17.775 1.00 97.81 197 ARG A C 1
ATOM 1487 O O . ARG A 1 197 ? -10.342 3.541 16.762 1.00 97.81 197 ARG A O 1
ATOM 1494 N N . LEU A 1 198 ? -11.406 1.815 17.752 1.00 98.00 198 LEU A N 1
ATOM 1495 C CA . LEU A 1 198 ? -11.829 1.158 16.513 1.00 98.00 198 LEU A CA 1
ATOM 1496 C C . LEU A 1 198 ? -13.335 0.950 16.455 1.00 98.00 198 LEU A C 1
ATOM 1498 O O . LEU A 1 198 ? -14.017 0.980 17.479 1.00 98.00 198 LEU A O 1
ATOM 1502 N N . SER A 1 199 ? -13.847 0.761 15.244 1.00 98.38 199 SER A N 1
ATOM 1503 C CA . SER A 1 199 ? -15.257 0.505 14.978 1.00 98.38 199 SER A CA 1
ATOM 1504 C C . SER A 1 199 ? -15.432 -0.319 13.704 1.00 98.38 199 SER A C 1
ATOM 1506 O O . SER A 1 199 ? -14.663 -0.171 12.759 1.00 98.38 199 SER A O 1
ATOM 1508 N N . ASN A 1 200 ? -16.482 -1.139 13.660 1.00 98.31 200 ASN A N 1
ATOM 1509 C CA . ASN A 1 200 ? -16.903 -1.853 12.450 1.00 98.31 200 ASN A CA 1
ATOM 1510 C C . ASN A 1 200 ? -17.902 -1.054 11.589 1.00 98.31 200 ASN A C 1
ATOM 1512 O O . ASN A 1 200 ? -18.241 -1.487 10.492 1.00 98.31 200 ASN A O 1
ATOM 1516 N N . ASP A 1 201 ? -18.427 0.072 12.084 1.00 97.00 201 ASP A N 1
ATOM 1517 C CA . ASP A 1 201 ? -19.501 0.833 11.422 1.00 97.00 201 ASP A CA 1
ATOM 1518 C C . ASP A 1 201 ? -19.264 2.353 11.383 1.00 97.00 201 ASP A C 1
ATOM 1520 O O . ASP A 1 201 ? -20.101 3.111 10.884 1.00 97.00 201 ASP A O 1
ATOM 1524 N N . GLY A 1 202 ? -18.140 2.811 11.939 1.00 97.19 202 GLY A N 1
ATOM 1525 C CA . GLY A 1 202 ? -17.740 4.214 11.968 1.00 97.19 202 GLY A CA 1
ATOM 1526 C C . GLY A 1 202 ? -18.575 5.076 12.914 1.00 97.19 202 GLY A C 1
ATOM 1527 O O . GLY A 1 202 ? -18.413 6.298 12.912 1.00 97.19 202 GLY A O 1
ATOM 1528 N N . LYS A 1 203 ? -19.451 4.469 13.724 1.00 97.00 203 LYS A N 1
ATOM 1529 C CA . LYS A 1 203 ? -20.373 5.145 14.651 1.00 97.00 203 LYS A CA 1
ATOM 1530 C C . LYS A 1 203 ? -20.160 4.666 16.081 1.00 97.00 203 LYS A C 1
ATOM 1532 O O . LYS A 1 203 ? -19.960 5.475 16.985 1.00 97.00 203 LYS A O 1
ATOM 1537 N N . ASN A 1 204 ? -20.168 3.353 16.271 1.00 97.38 204 ASN A N 1
ATOM 1538 C CA . ASN A 1 204 ? -20.003 2.688 17.551 1.00 97.38 204 ASN A CA 1
ATOM 1539 C C . ASN A 1 204 ? -18.530 2.320 17.721 1.00 97.38 204 ASN A C 1
ATOM 1541 O O . ASN A 1 204 ? -18.068 1.296 17.215 1.00 97.38 204 ASN A O 1
ATOM 1545 N N . TYR A 1 205 ? -17.780 3.198 18.384 1.00 98.31 205 TYR A N 1
ATOM 1546 C CA . TYR A 1 205 ? -16.365 2.973 18.666 1.00 98.31 205 TYR A CA 1
ATOM 1547 C C . TYR A 1 205 ? -16.160 2.288 20.012 1.00 98.31 205 TYR A C 1
ATOM 1549 O O . TYR A 1 205 ? -16.899 2.529 20.969 1.00 98.31 205 TYR A O 1
ATOM 1557 N N . SER A 1 206 ? -15.085 1.507 20.102 1.00 98.00 206 SER A N 1
ATOM 1558 C CA . SER A 1 206 ? -14.521 1.095 21.382 1.00 98.00 206 SER A CA 1
ATOM 1559 C C . SER A 1 206 ? -14.215 2.316 22.270 1.00 98.00 206 SER A C 1
ATOM 1561 O O . SER A 1 206 ? -14.044 3.439 21.769 1.00 98.00 206 SER A O 1
ATOM 1563 N N . PRO A 1 207 ? -14.052 2.121 23.591 1.00 98.25 207 PRO A N 1
ATOM 1564 C CA . PRO A 1 207 ? -13.352 3.091 24.420 1.00 98.25 207 PRO A CA 1
ATOM 1565 C C . PRO A 1 207 ? -11.974 3.432 23.833 1.00 98.25 207 PRO A C 1
ATOM 1567 O O . PRO A 1 207 ? -11.392 2.648 23.075 1.00 98.25 207 PRO A O 1
ATOM 1570 N N . TRP A 1 208 ? -11.451 4.600 24.200 1.00 98.06 208 TRP A N 1
ATOM 1571 C CA . TRP A 1 208 ? -10.066 4.952 23.901 1.00 98.06 208 TRP A CA 1
ATOM 1572 C C . TRP A 1 208 ? -9.112 4.014 24.645 1.00 98.06 208 TRP A C 1
ATOM 1574 O O . TRP A 1 208 ? -9.278 3.765 25.837 1.00 98.06 208 TRP A O 1
ATOM 1584 N N . MET A 1 209 ? -8.105 3.522 23.935 1.00 97.38 209 MET A N 1
ATOM 1585 C CA . MET A 1 209 ? -7.077 2.609 24.428 1.00 97.38 209 MET A CA 1
ATOM 1586 C C . MET A 1 209 ? -5.692 3.198 24.141 1.00 97.38 209 MET A C 1
ATOM 1588 O O . MET A 1 209 ? -5.554 3.944 23.166 1.00 97.38 209 MET A O 1
ATOM 1592 N N . PRO A 1 210 ? -4.664 2.909 24.958 1.00 97.31 210 PRO A N 1
ATOM 1593 C CA . PRO A 1 210 ? -3.295 3.293 24.631 1.00 97.31 210 PRO A CA 1
ATOM 1594 C C . PRO A 1 210 ? -2.887 2.714 23.273 1.00 97.31 210 PRO A C 1
ATOM 1596 O O . PRO A 1 210 ? -3.258 1.586 22.947 1.00 97.31 210 PRO A O 1
ATOM 1599 N N . TYR A 1 211 ? -2.130 3.477 22.486 1.00 97.62 211 TYR A N 1
ATOM 1600 C CA . TYR A 1 211 ? -1.625 2.998 21.202 1.00 97.62 211 TYR A CA 1
ATOM 1601 C C . TYR A 1 211 ? -0.757 1.741 21.376 1.00 97.62 211 TYR A C 1
ATOM 1603 O O . TYR A 1 211 ? 0.158 1.708 22.199 1.00 97.62 211 TYR A O 1
ATOM 1611 N N . GLN A 1 212 ? -1.035 0.738 20.546 1.00 96.50 212 GLN A N 1
ATOM 1612 C CA . GLN A 1 212 ? -0.201 -0.435 20.303 1.00 96.50 212 GLN A CA 1
ATOM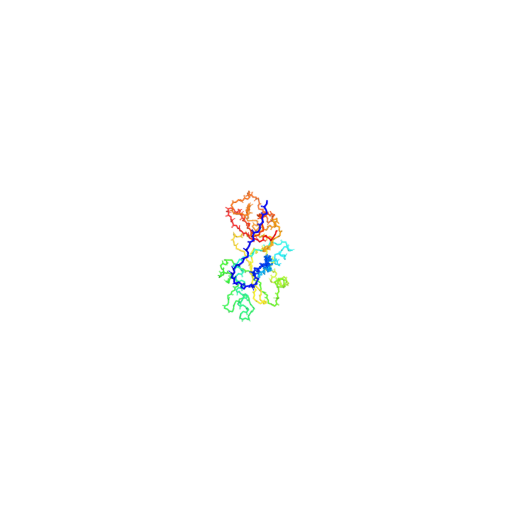 1613 C C . GLN A 1 212 ? -0.144 -0.647 18.782 1.00 96.50 212 GLN A C 1
ATOM 1615 O O . GLN A 1 212 ? -1.183 -0.501 18.131 1.00 96.50 212 GLN A O 1
ATOM 1620 N N . PRO A 1 213 ? 1.030 -0.954 18.200 1.00 95.75 213 PRO A N 1
ATOM 1621 C CA . PRO A 1 213 ? 1.171 -1.108 16.752 1.00 95.75 213 PRO A CA 1
ATOM 1622 C C . PRO A 1 213 ? 0.466 -2.358 16.225 1.00 95.75 213 PRO A C 1
ATOM 1624 O O . PRO A 1 213 ? 0.070 -2.386 15.068 1.00 95.75 213 PRO A O 1
ATOM 1627 N N . GLU A 1 214 ? 0.291 -3.377 17.060 1.00 96.50 214 GLU A N 1
ATOM 1628 C CA . GLU A 1 214 ? -0.361 -4.631 16.699 1.00 96.50 214 GLU A CA 1
ATOM 1629 C C . GLU A 1 214 ? -1.538 -4.883 17.633 1.00 96.50 214 GLU A C 1
ATOM 1631 O O . GLU A 1 214 ? -1.444 -4.681 18.848 1.00 96.50 214 GLU A O 1
ATOM 1636 N N . MET A 1 215 ? -2.655 -5.324 17.063 1.00 95.19 215 MET A N 1
ATOM 1637 C CA . MET A 1 215 ? -3.831 -5.728 17.825 1.00 95.19 215 MET A CA 1
ATOM 1638 C C . MET A 1 215 ? -4.641 -6.782 17.085 1.00 95.19 215 MET A C 1
ATOM 1640 O O . MET A 1 215 ? -4.591 -6.879 15.862 1.00 95.19 215 MET A O 1
ATOM 1644 N N . GLU A 1 216 ? -5.450 -7.520 17.835 1.00 96.81 216 GLU A N 1
ATOM 1645 C CA . GLU A 1 216 ? -6.524 -8.324 17.265 1.00 96.81 216 GLU A CA 1
ATOM 1646 C C . GLU A 1 216 ? -7.830 -7.531 17.260 1.00 96.81 216 GLU A C 1
ATOM 1648 O O . GLU A 1 216 ? -8.128 -6.781 18.195 1.00 96.81 216 GLU A O 1
ATOM 1653 N N . TRP A 1 217 ? -8.636 -7.734 16.223 1.00 97.62 217 TRP A N 1
ATOM 1654 C CA . TRP A 1 217 ? -9.963 -7.146 16.112 1.00 97.62 217 TRP A CA 1
ATOM 1655 C C . TRP A 1 217 ? -10.982 -8.155 15.595 1.00 97.62 217 TRP A C 1
ATOM 1657 O O . TRP A 1 217 ? -10.658 -9.032 14.799 1.00 97.62 217 TRP A O 1
ATOM 1667 N N . GLU A 1 218 ? -12.222 -8.024 16.059 1.00 98.00 218 GLU A N 1
ATOM 1668 C CA . GLU A 1 218 ? -13.338 -8.883 15.670 1.00 98.00 218 GLU A CA 1
ATOM 1669 C C . GLU A 1 218 ? -14.233 -8.132 14.673 1.00 98.00 218 GLU A C 1
ATOM 1671 O O . GLU A 1 218 ? -14.910 -7.157 15.019 1.00 98.00 218 GLU A O 1
ATOM 1676 N N . LEU A 1 219 ? -14.241 -8.588 13.422 1.00 97.94 219 LEU A N 1
ATOM 1677 C CA . LEU A 1 219 ? -15.072 -8.042 12.352 1.00 97.94 219 LEU A CA 1
ATOM 1678 C C . LEU A 1 219 ? -16.568 -8.295 12.606 1.00 97.94 219 LEU A C 1
ATOM 1680 O O . LEU A 1 219 ? -16.968 -9.190 13.360 1.00 97.94 219 LEU A O 1
ATOM 1684 N N . SER A 1 220 ? -17.412 -7.502 11.938 1.00 96.88 220 SER A N 1
ATOM 1685 C CA . SER A 1 220 ? -18.868 -7.673 11.973 1.00 96.88 220 SER A CA 1
ATOM 1686 C C . SER A 1 220 ? -19.304 -9.028 11.402 1.00 96.88 220 SER A C 1
ATOM 1688 O O . SER A 1 220 ? -18.635 -9.604 10.544 1.00 96.88 220 SER A O 1
ATOM 1690 N N . GLU A 1 221 ? -20.456 -9.531 11.851 1.00 95.88 221 GLU A N 1
ATOM 1691 C CA . GLU A 1 221 ? -20.954 -10.860 11.471 1.00 95.88 221 GLU A CA 1
ATOM 1692 C C . GLU A 1 221 ? -21.283 -10.997 9.975 1.00 95.88 221 GLU A C 1
ATOM 1694 O O . GLU A 1 221 ? -21.562 -10.011 9.291 1.00 95.88 221 GLU A O 1
ATOM 1699 N N . GLY A 1 222 ? -21.305 -12.242 9.486 1.00 95.25 222 GLY A N 1
ATOM 1700 C CA . GLY A 1 222 ? -21.699 -12.601 8.119 1.00 95.25 222 GLY A CA 1
ATOM 1701 C C . GLY A 1 222 ? -20.590 -12.414 7.082 1.00 95.25 222 GLY A C 1
ATOM 1702 O O . GLY A 1 222 ? -19.747 -11.536 7.220 1.00 95.25 222 GLY A O 1
ATOM 1703 N N . ALA A 1 223 ? -20.589 -13.230 6.029 1.00 96.19 223 ALA A N 1
ATOM 1704 C CA . ALA A 1 223 ? -19.662 -13.069 4.909 1.00 96.19 223 ALA A CA 1
ATOM 1705 C C . ALA A 1 223 ? -19.924 -11.761 4.138 1.00 96.19 223 ALA A C 1
ATOM 1707 O O . ALA A 1 223 ? -21.035 -11.226 4.162 1.00 96.19 223 ALA A O 1
ATOM 1708 N N . GLY A 1 224 ? -18.907 -11.260 3.437 1.00 96.12 224 GLY A N 1
ATOM 1709 C CA . GLY A 1 224 ? -18.993 -10.046 2.627 1.00 96.12 224 GLY A CA 1
ATOM 1710 C C . GLY A 1 224 ? -17.940 -8.992 2.978 1.00 96.12 224 GLY A C 1
ATOM 1711 O O . GLY A 1 224 ? -17.029 -9.268 3.763 1.00 96.12 224 GLY A O 1
ATOM 1712 N N . PRO A 1 225 ? -18.048 -7.784 2.397 1.00 97.12 225 PRO A N 1
ATOM 1713 C CA . PRO A 1 225 ? -17.138 -6.687 2.697 1.00 97.12 225 PRO A CA 1
ATOM 1714 C C . PRO A 1 225 ? -17.231 -6.292 4.173 1.00 97.12 225 PRO A C 1
ATOM 1716 O O . PRO A 1 225 ? -18.316 -6.229 4.760 1.00 97.12 225 PRO A O 1
ATOM 1719 N N . LYS A 1 226 ? -16.071 -6.037 4.765 1.00 97.69 226 LYS A N 1
ATOM 1720 C CA . LYS A 1 226 ? -15.878 -5.601 6.142 1.00 97.69 226 LYS A CA 1
ATOM 1721 C C . LYS A 1 226 ? -15.041 -4.347 6.134 1.00 97.69 226 LYS A C 1
ATOM 1723 O O . LYS A 1 226 ? -14.090 -4.252 5.371 1.00 97.69 226 LYS A O 1
ATOM 1728 N N . THR A 1 227 ? -15.382 -3.432 7.025 1.00 97.44 227 THR A N 1
ATOM 1729 C CA . THR A 1 227 ? -14.710 -2.148 7.156 1.00 97.44 227 THR A CA 1
ATOM 1730 C C . THR A 1 227 ? -14.280 -1.985 8.603 1.00 97.44 227 THR A C 1
ATOM 1732 O O . THR A 1 227 ? -15.087 -2.172 9.515 1.00 97.44 227 THR A O 1
ATOM 1735 N N . VAL A 1 228 ? -13.017 -1.632 8.818 1.00 98.12 228 VAL A N 1
ATOM 1736 C CA . VAL A 1 228 ? -12.490 -1.267 10.132 1.00 98.12 228 VAL A CA 1
ATOM 1737 C C . VAL A 1 228 ? -12.161 0.216 10.109 1.00 98.12 228 VAL A C 1
ATOM 1739 O O . VAL A 1 228 ? -11.259 0.667 9.407 1.00 98.12 228 VAL A O 1
ATOM 1742 N N . TYR A 1 229 ? -12.901 0.981 10.901 1.00 97.69 229 TYR A N 1
ATOM 1743 C CA . TYR A 1 229 ? -12.637 2.390 11.144 1.00 97.69 229 TYR A CA 1
ATOM 1744 C C . TYR A 1 229 ? -11.683 2.519 12.320 1.00 97.69 229 TYR A C 1
ATOM 1746 O O . TYR A 1 229 ? -11.912 1.953 13.389 1.00 97.69 229 TYR A O 1
ATOM 1754 N N . TYR A 1 230 ? -10.643 3.318 12.136 1.00 96.19 230 TYR A N 1
ATOM 1755 C CA . TYR A 1 230 ? -9.602 3.564 13.117 1.00 96.19 230 TYR A CA 1
ATOM 1756 C C . TYR A 1 230 ? -9.534 5.057 13.415 1.00 96.19 230 TYR A C 1
ATOM 1758 O O . TYR A 1 230 ? -9.352 5.875 12.513 1.00 96.19 230 TYR A O 1
ATOM 1766 N N . GLN A 1 231 ? -9.672 5.419 14.689 1.00 96.94 231 GLN A N 1
ATOM 1767 C CA . GLN A 1 231 ? -9.414 6.775 15.148 1.00 96.94 231 GLN A CA 1
ATOM 1768 C C . GLN A 1 231 ? -8.165 6.822 16.014 1.00 96.94 231 GLN A C 1
ATOM 1770 O O . GLN A 1 231 ? -8.092 6.163 17.047 1.00 96.94 231 GLN A O 1
ATOM 1775 N N . ALA A 1 232 ? -7.212 7.648 15.592 1.00 96.12 232 ALA A N 1
ATOM 1776 C CA . ALA A 1 232 ? -5.966 7.921 16.290 1.00 96.12 232 ALA A CA 1
ATOM 1777 C C . ALA A 1 232 ? -6.006 9.317 16.913 1.00 96.12 232 ALA A C 1
ATOM 1779 O O . ALA A 1 232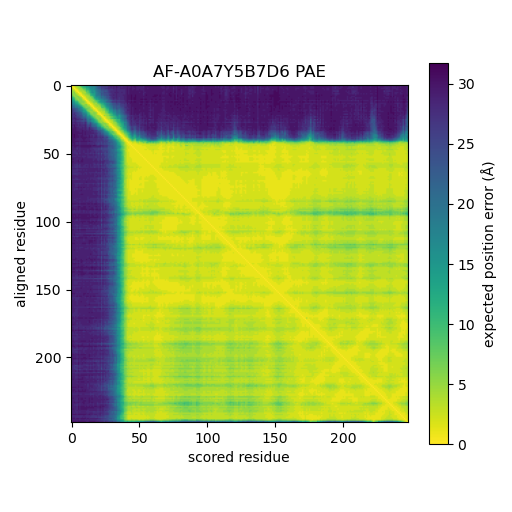 ? -6.491 10.261 16.287 1.00 96.12 232 ALA A O 1
ATOM 1780 N N . TYR A 1 233 ? -5.450 9.462 18.113 1.00 96.12 233 TYR A N 1
ATOM 1781 C CA . TYR A 1 233 ? -5.261 10.749 18.771 1.00 96.12 233 TYR A CA 1
ATOM 1782 C C . TYR A 1 233 ? -3.772 11.061 18.952 1.00 96.12 233 TYR A C 1
ATOM 1784 O O . TYR A 1 233 ? -3.071 10.400 19.722 1.00 96.12 233 TYR A O 1
ATOM 1792 N N . ASP A 1 234 ? -3.308 12.107 18.271 1.00 92.00 234 ASP A N 1
ATOM 1793 C CA . ASP A 1 234 ? -1.937 12.646 18.329 1.00 92.00 234 ASP A CA 1
ATOM 1794 C C . ASP A 1 234 ? -1.902 14.103 18.844 1.00 92.00 234 ASP A C 1
ATOM 1796 O O . ASP A 1 234 ? -0.969 14.857 18.580 1.00 92.00 234 ASP A O 1
ATOM 1800 N N . GLY A 1 235 ? -2.961 14.519 19.548 1.00 93.25 235 GLY A N 1
ATOM 1801 C CA . GLY A 1 235 ? -3.298 15.927 19.801 1.00 93.25 235 GLY A CA 1
ATOM 1802 C C . GLY A 1 235 ? -4.435 16.426 18.902 1.00 93.25 235 GLY A C 1
ATOM 1803 O O . GLY A 1 235 ? -5.082 17.423 19.216 1.00 93.25 235 GLY A O 1
ATOM 1804 N N . LYS A 1 236 ? -4.732 15.700 17.817 1.00 93.75 236 LYS A N 1
ATOM 1805 C CA . LYS A 1 236 ? -5.960 15.815 17.022 1.00 93.75 236 LYS A CA 1
ATOM 1806 C C . LYS A 1 236 ? -6.516 14.419 16.754 1.00 93.75 236 LYS A C 1
ATOM 1808 O O . LYS A 1 236 ? -5.776 13.441 16.759 1.00 93.75 236 LYS A O 1
ATOM 1813 N N . ILE A 1 237 ? -7.824 14.320 16.520 1.00 94.81 237 ILE A N 1
ATOM 1814 C CA . ILE A 1 237 ? -8.431 13.059 16.078 1.00 94.81 237 ILE A CA 1
ATOM 1815 C C . ILE A 1 237 ? -8.211 12.922 14.572 1.00 94.81 237 ILE A C 1
ATOM 1817 O O . ILE A 1 237 ? -8.624 13.788 13.799 1.00 94.81 237 ILE A O 1
ATOM 1821 N N . ARG A 1 238 ? -7.592 11.818 14.162 1.00 93.25 238 ARG A N 1
ATOM 1822 C CA . ARG A 1 238 ? -7.461 11.393 12.765 1.00 93.25 238 ARG A CA 1
ATOM 1823 C C . ARG A 1 238 ? -8.303 10.149 12.556 1.00 93.25 238 ARG A C 1
ATOM 1825 O O . ARG A 1 238 ? -8.260 9.258 13.396 1.00 93.25 238 ARG A O 1
ATOM 1832 N N . THR A 1 239 ? -9.057 10.103 11.462 1.00 94.62 239 THR A N 1
ATOM 1833 C CA . THR A 1 239 ? -9.856 8.928 11.093 1.00 94.62 239 THR A CA 1
ATOM 1834 C C . THR A 1 239 ? -9.260 8.296 9.848 1.00 94.62 239 THR A C 1
ATOM 1836 O O . THR A 1 239 ? -9.043 8.978 8.848 1.00 94.62 239 THR A O 1
ATOM 1839 N N . MET A 1 240 ? -9.007 6.998 9.928 1.00 93.94 240 MET A N 1
ATOM 1840 C CA . MET A 1 240 ? -8.533 6.152 8.845 1.00 93.94 240 MET A CA 1
ATOM 1841 C C . MET A 1 240 ? -9.463 4.947 8.727 1.00 93.94 240 MET A C 1
ATOM 1843 O O . MET A 1 240 ? -10.237 4.652 9.640 1.00 93.94 240 MET A O 1
ATOM 1847 N N . VAL A 1 241 ? -9.398 4.265 7.592 1.00 95.75 241 VAL A N 1
ATOM 1848 C CA . VAL A 1 241 ? -10.235 3.106 7.310 1.00 95.75 241 VAL A CA 1
ATOM 1849 C C . VAL A 1 241 ? -9.442 2.081 6.519 1.00 95.75 241 VAL A C 1
ATOM 1851 O O . VAL A 1 241 ? -8.581 2.453 5.719 1.00 95.75 241 VAL A O 1
ATOM 1854 N N . ASP A 1 242 ? -9.747 0.815 6.763 1.00 97.00 242 ASP A N 1
ATOM 1855 C CA . ASP A 1 242 ? -9.363 -0.288 5.898 1.00 97.00 242 ASP A CA 1
ATOM 1856 C C . ASP A 1 242 ? -10.570 -1.199 5.635 1.00 97.00 242 ASP A C 1
ATOM 1858 O O . ASP A 1 242 ? -11.491 -1.275 6.454 1.00 97.00 242 ASP A O 1
ATOM 1862 N N . GLU A 1 243 ? -10.568 -1.868 4.488 1.00 96.56 243 GLU A N 1
ATOM 1863 C CA . GLU A 1 243 ? -11.603 -2.775 4.027 1.00 96.56 243 GLU A CA 1
ATOM 1864 C C . GLU A 1 243 ? -11.021 -4.133 3.644 1.00 96.56 243 GLU A C 1
ATOM 1866 O O . GLU A 1 243 ? -9.936 -4.239 3.081 1.00 96.56 243 GLU A O 1
ATOM 1871 N N . VAL A 1 244 ? -11.779 -5.188 3.923 1.00 96.81 244 VAL A N 1
ATOM 1872 C CA . VAL A 1 244 ? -11.410 -6.561 3.585 1.00 96.81 244 VAL A CA 1
ATOM 1873 C C . VAL A 1 244 ? -12.653 -7.383 3.275 1.00 96.81 244 VAL A C 1
ATOM 1875 O O . VAL A 1 244 ? -13.730 -7.119 3.808 1.00 96.81 244 VAL A O 1
ATOM 1878 N N . TYR A 1 245 ? -12.538 -8.412 2.440 1.00 96.94 245 TYR A N 1
ATOM 1879 C CA . TYR A 1 245 ? -13.642 -9.335 2.197 1.00 96.94 245 TYR A CA 1
ATOM 1880 C C . TYR A 1 245 ? -13.573 -10.554 3.130 1.00 96.94 245 TYR A C 1
ATOM 1882 O O . TYR A 1 245 ? -12.632 -11.345 3.067 1.00 96.94 245 TYR A O 1
ATOM 1890 N N . LEU A 1 246 ? -14.589 -10.762 3.971 1.00 97.06 246 LEU A N 1
ATOM 1891 C CA . LEU A 1 246 ? -14.729 -11.986 4.763 1.00 97.06 246 LEU A CA 1
ATOM 1892 C C . LEU A 1 246 ? -15.412 -13.065 3.919 1.00 97.06 246 LEU A C 1
ATOM 1894 O O . LEU A 1 246 ? -16.589 -12.949 3.581 1.00 97.06 246 LEU A O 1
ATOM 1898 N N . SER A 1 247 ? -14.665 -14.112 3.569 1.00 91.94 247 SER A N 1
ATOM 1899 C CA . SER A 1 247 ? -15.119 -15.102 2.588 1.00 91.94 247 SER A C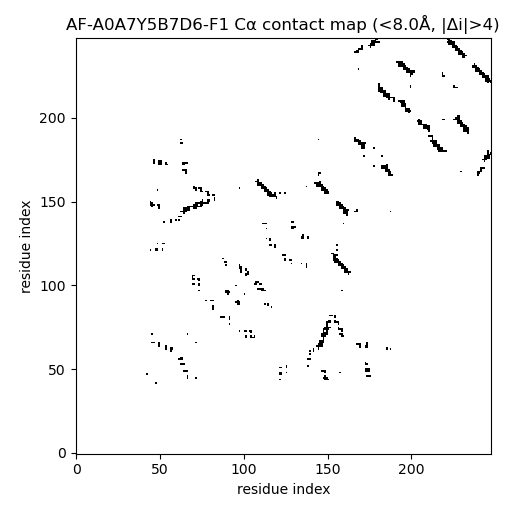A 1
ATOM 1900 C C . SER A 1 247 ? -16.156 -16.093 3.113 1.00 91.94 247 SER A C 1
ATOM 1902 O O . SER A 1 247 ? -17.075 -16.414 2.358 1.00 91.94 247 SER A O 1
ATOM 1904 N N . ARG A 1 248 ? -16.023 -16.579 4.354 1.00 73.19 248 ARG A N 1
ATOM 1905 C CA . ARG A 1 248 ? -16.946 -17.495 5.049 1.00 73.19 248 ARG A CA 1
ATOM 1906 C C . ARG A 1 248 ? -16.748 -17.386 6.552 1.00 73.19 248 ARG A C 1
ATOM 1908 O O . ARG A 1 248 ? -15.583 -17.164 6.946 1.00 73.19 248 ARG A O 1
#